Protein AF-A0A3R7RYH1-F1 (afdb_monomer_lite)

Foldseek 3Di:
DVVVVVLLVVLQVLLVVVLVVVVVVCVVVVHDDDPVRSVVVSVLSSLLSSLLSVLLVVLVVVLCVVQPLNCLPPVNVVVNVVSQLVSNVVSNLVSLCCCVCVPVVHDPVVSVVPDDVVSCVVSSVSSVVVSVVVVVVVSVVSVVVVVVVVVVVVVVVVVVVVVVVVVCVPVVNVVVVVVVVVVVVVPDD

Radius of gyration: 30.52 Å; chains: 1; bounding box: 88×31×88 Å

Structure (mmCIF, N/CA/C/O backbone):
data_AF-A0A3R7RYH1-F1
#
_entry.id   AF-A0A3R7RYH1-F1
#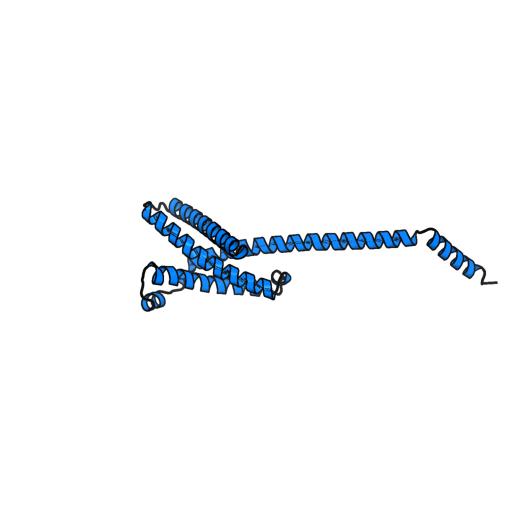
loop_
_atom_site.group_PDB
_atom_site.id
_atom_site.type_symbol
_atom_site.label_atom_id
_atom_site.label_alt_id
_atom_site.label_comp_id
_atom_site.label_asym_id
_atom_site.label_entity_id
_atom_site.label_seq_id
_atom_site.pdbx_PDB_ins_code
_atom_site.Cartn_x
_atom_site.Cartn_y
_atom_site.Cartn_z
_atom_site.occupancy
_atom_site.B_iso_or_equiv
_atom_site.auth_seq_id
_atom_site.auth_comp_id
_atom_site.auth_asym_id
_atom_site.auth_atom_id
_atom_site.pdbx_PDB_model_num
ATOM 1 N N . MET A 1 1 ? -11.956 14.340 -6.315 1.00 56.41 1 MET A N 1
ATOM 2 C CA . MET A 1 1 ? -10.601 14.940 -6.387 1.00 56.41 1 MET A CA 1
ATOM 3 C C . MET A 1 1 ? -9.824 14.900 -5.069 1.00 56.41 1 MET A C 1
ATOM 5 O O . MET A 1 1 ? -8.773 14.280 -5.056 1.00 56.41 1 MET A O 1
ATOM 9 N N . LYS A 1 2 ? -10.318 15.468 -3.951 1.00 66.12 2 LYS A N 1
ATOM 10 C CA . LYS A 1 2 ? -9.553 15.536 -2.679 1.00 66.12 2 LYS A CA 1
ATOM 11 C C . LYS A 1 2 ? -9.088 14.177 -2.116 1.00 66.12 2 LYS A C 1
ATOM 13 O O . LYS A 1 2 ? -8.022 14.112 -1.522 1.00 66.12 2 LYS A O 1
ATOM 18 N N . LEU A 1 3 ? -9.865 13.105 -2.299 1.00 70.06 3 LEU A N 1
ATOM 19 C CA . LEU A 1 3 ? -9.493 11.746 -1.872 1.00 70.06 3 LEU A CA 1
ATOM 20 C C . LEU A 1 3 ? -8.365 11.146 -2.725 1.00 70.06 3 LEU A C 1
ATOM 22 O O . LEU A 1 3 ? -7.397 10.650 -2.171 1.00 70.06 3 LEU A O 1
ATOM 26 N N . LEU A 1 4 ? -8.446 11.264 -4.054 1.00 71.50 4 LEU A N 1
ATOM 27 C CA . LEU A 1 4 ? -7.419 10.744 -4.966 1.00 71.50 4 LEU A CA 1
ATOM 28 C C . LEU A 1 4 ? -6.063 11.426 -4.750 1.00 71.50 4 LEU A C 1
ATOM 30 O O . LEU A 1 4 ? -5.047 10.749 -4.668 1.00 71.50 4 LEU A O 1
ATOM 34 N N . ILE A 1 5 ? -6.057 12.750 -4.570 1.00 79.38 5 ILE A N 1
ATOM 35 C CA . ILE A 1 5 ? -4.829 13.510 -4.289 1.00 79.38 5 ILE A CA 1
ATOM 36 C C . ILE A 1 5 ? -4.179 13.033 -2.981 1.00 79.38 5 ILE A C 1
ATOM 38 O O . ILE A 1 5 ? -2.964 12.883 -2.920 1.00 79.38 5 ILE A O 1
ATOM 42 N N . LYS A 1 6 ? -4.975 12.740 -1.943 1.00 84.38 6 LYS A N 1
ATOM 43 C CA . LYS A 1 6 ? -4.452 12.221 -0.670 1.00 84.38 6 LYS A CA 1
ATOM 44 C C . LYS A 1 6 ? -3.797 10.850 -0.822 1.00 84.38 6 LYS A C 1
ATOM 46 O O . LYS A 1 6 ? -2.743 10.637 -0.234 1.00 84.38 6 LYS A O 1
ATOM 51 N N . GLU A 1 7 ? -4.398 9.937 -1.581 1.00 84.44 7 GLU A N 1
ATOM 52 C CA . GLU A 1 7 ? -3.813 8.607 -1.795 1.00 84.44 7 GLU A CA 1
ATOM 53 C C . GLU A 1 7 ? -2.546 8.680 -2.658 1.00 84.44 7 GLU A C 1
ATOM 55 O O . GLU A 1 7 ? -1.563 8.023 -2.336 1.00 84.44 7 GLU A O 1
ATOM 60 N N . ILE A 1 8 ? -2.506 9.550 -3.673 1.00 84.56 8 ILE A N 1
ATOM 61 C CA . ILE A 1 8 ? -1.288 9.785 -4.468 1.00 84.56 8 ILE A CA 1
ATOM 62 C C . ILE A 1 8 ? -0.162 10.349 -3.593 1.00 84.56 8 ILE A C 1
ATOM 64 O O . ILE A 1 8 ? 0.962 9.866 -3.657 1.00 84.56 8 ILE A O 1
ATOM 68 N N . LEU A 1 9 ? -0.449 11.326 -2.726 1.00 89.50 9 LEU A N 1
ATOM 69 C CA . LEU A 1 9 ? 0.559 11.877 -1.814 1.00 89.50 9 LEU A CA 1
ATOM 70 C C . LEU A 1 9 ? 1.113 10.816 -0.854 1.00 89.50 9 LEU A C 1
ATOM 72 O O . LEU A 1 9 ? 2.320 10.766 -0.634 1.00 89.50 9 LEU A O 1
ATOM 76 N N . LYS A 1 10 ? 0.260 9.940 -0.310 1.00 88.88 10 LYS A N 1
ATOM 77 C CA . LYS A 1 10 ? 0.717 8.808 0.513 1.00 88.88 10 LYS A CA 1
ATOM 78 C C . LYS A 1 10 ? 1.590 7.844 -0.288 1.00 88.88 10 LYS A C 1
ATOM 80 O O . LYS A 1 10 ? 2.605 7.397 0.234 1.00 88.88 10 LYS A O 1
ATOM 85 N N . ALA A 1 11 ? 1.210 7.552 -1.533 1.00 90.56 11 ALA A N 1
ATOM 86 C CA . ALA A 1 11 ? 1.983 6.698 -2.428 1.00 90.56 11 ALA A CA 1
ATOM 87 C C . ALA A 1 11 ? 3.395 7.258 -2.646 1.00 90.56 11 ALA A C 1
ATOM 89 O O . ALA A 1 11 ? 4.374 6.540 -2.470 1.00 90.56 11 ALA A O 1
ATOM 90 N N . LEU A 1 12 ? 3.498 8.562 -2.927 1.00 92.12 12 LEU A N 1
ATOM 91 C CA . LEU A 1 12 ? 4.777 9.253 -3.095 1.00 92.12 12 LEU A CA 1
ATOM 92 C C . LEU A 1 12 ? 5.617 9.228 -1.815 1.00 92.12 12 LEU A C 1
ATOM 94 O O . LEU A 1 12 ? 6.805 8.935 -1.879 1.00 92.12 12 LEU A O 1
ATOM 98 N N . LEU A 1 13 ? 5.013 9.481 -0.649 1.00 93.94 13 LEU A N 1
ATOM 99 C CA . LEU A 1 13 ? 5.720 9.410 0.635 1.00 93.94 13 LEU A CA 1
ATOM 100 C C . LEU A 1 13 ? 6.270 8.006 0.913 1.00 93.94 13 LEU A C 1
ATOM 102 O O . LEU A 1 13 ? 7.401 7.874 1.375 1.00 93.94 13 LEU A O 1
ATOM 106 N N . ILE A 1 14 ? 5.492 6.964 0.611 1.00 92.81 14 ILE A N 1
ATOM 107 C CA . ILE A 1 14 ? 5.942 5.572 0.732 1.00 92.81 14 ILE A CA 1
ATOM 108 C C . ILE A 1 14 ? 7.082 5.296 -0.250 1.00 92.81 14 ILE A C 1
ATOM 110 O O . ILE A 1 14 ? 8.073 4.692 0.145 1.00 92.81 14 ILE A O 1
ATOM 114 N N . GLY A 1 15 ? 6.980 5.769 -1.492 1.00 94.06 15 GLY A N 1
ATOM 115 C CA . GLY A 1 15 ? 8.045 5.630 -2.483 1.00 94.06 15 GLY A CA 1
ATOM 116 C C . GLY A 1 15 ? 9.350 6.295 -2.047 1.00 94.06 15 GLY A C 1
ATOM 117 O O . GLY A 1 15 ? 10.405 5.672 -2.125 1.00 94.06 15 GLY A O 1
ATOM 118 N N . VAL A 1 16 ? 9.281 7.510 -1.494 1.00 95.88 16 VAL A N 1
ATOM 119 C CA . VAL A 1 16 ? 10.447 8.200 -0.914 1.00 95.88 16 VAL A CA 1
ATOM 120 C C . VAL A 1 16 ? 11.020 7.415 0.268 1.00 95.88 16 VAL A C 1
ATOM 122 O O . VAL A 1 16 ? 12.233 7.261 0.363 1.00 95.88 16 VAL A O 1
ATOM 125 N N . ALA A 1 17 ? 10.175 6.879 1.153 1.00 94.81 17 ALA A N 1
ATOM 126 C CA . ALA A 1 17 ? 10.634 6.071 2.281 1.00 94.81 17 ALA A CA 1
ATOM 127 C C . ALA A 1 17 ? 11.335 4.779 1.825 1.00 94.81 17 ALA A C 1
ATOM 129 O O . ALA A 1 17 ? 12.396 4.448 2.349 1.00 94.81 17 ALA A O 1
ATOM 130 N N . ILE A 1 18 ? 10.781 4.080 0.827 1.00 94.50 18 ILE A N 1
ATOM 131 C CA . ILE A 1 18 ? 11.406 2.894 0.223 1.00 94.50 18 ILE A CA 1
ATOM 132 C C . ILE A 1 18 ? 12.751 3.272 -0.394 1.00 94.50 18 ILE A C 1
ATOM 134 O O . ILE A 1 18 ? 13.737 2.589 -0.145 1.00 94.50 18 ILE A O 1
ATOM 138 N N . PHE A 1 19 ? 12.813 4.382 -1.129 1.00 95.88 19 PHE A N 1
ATOM 139 C CA . PHE A 1 19 ? 14.057 4.847 -1.731 1.00 95.88 19 PHE A CA 1
ATOM 140 C C . PHE A 1 19 ? 15.130 5.158 -0.681 1.00 95.88 19 PHE A C 1
ATOM 142 O O . PHE A 1 19 ? 16.267 4.733 -0.832 1.00 95.88 19 PHE A O 1
ATOM 149 N N . ILE A 1 20 ? 14.777 5.818 0.429 1.00 94.81 20 ILE A N 1
ATOM 150 C CA . ILE A 1 20 ? 15.713 6.056 1.542 1.00 94.81 20 ILE A CA 1
ATOM 151 C C . ILE A 1 20 ? 16.243 4.731 2.107 1.00 94.81 20 ILE A C 1
ATOM 153 O O . ILE A 1 20 ? 17.434 4.618 2.390 1.00 94.81 20 ILE A O 1
ATOM 157 N N . VAL A 1 21 ? 15.385 3.717 2.248 1.00 92.69 21 VAL A N 1
ATOM 158 C CA . VAL A 1 21 ? 15.819 2.379 2.678 1.00 92.69 21 VAL A CA 1
ATOM 159 C C . VAL A 1 21 ? 16.777 1.762 1.656 1.00 92.69 21 VAL A C 1
ATOM 161 O O . VAL A 1 21 ? 17.818 1.242 2.057 1.00 92.69 21 VAL A O 1
ATOM 164 N N . SER A 1 22 ? 16.488 1.871 0.356 1.00 91.62 22 SER A N 1
ATOM 165 C CA . SER A 1 22 ? 17.399 1.427 -0.708 1.00 91.62 22 SER A CA 1
ATOM 166 C C . SER A 1 22 ? 18.752 2.140 -0.634 1.00 91.62 22 SER A C 1
ATOM 168 O O . SER A 1 22 ? 19.780 1.472 -0.667 1.00 91.62 22 SER A O 1
ATOM 170 N N . LEU A 1 23 ? 18.777 3.462 -0.417 1.00 93.19 23 LEU A N 1
ATOM 171 C CA . LEU A 1 23 ? 20.016 4.232 -0.241 1.00 93.19 23 LEU A CA 1
ATOM 172 C C . LEU A 1 23 ? 20.863 3.725 0.929 1.00 93.19 23 LEU A C 1
ATOM 174 O O . LEU A 1 23 ? 22.080 3.608 0.803 1.00 93.19 23 LEU A O 1
ATOM 178 N N . ILE A 1 24 ? 20.230 3.404 2.060 1.00 92.81 24 ILE A N 1
ATOM 179 C CA . ILE A 1 24 ? 20.932 2.843 3.222 1.00 92.81 24 ILE A CA 1
ATOM 180 C C . ILE A 1 24 ? 21.537 1.481 2.862 1.00 92.81 24 ILE A C 1
ATOM 182 O O . ILE A 1 24 ? 22.692 1.219 3.192 1.00 92.81 24 ILE A O 1
ATOM 186 N N . ILE A 1 25 ? 20.788 0.627 2.158 1.00 91.12 25 ILE A N 1
ATOM 187 C CA . ILE A 1 25 ? 21.271 -0.685 1.704 1.00 91.12 25 ILE A CA 1
ATOM 188 C C . ILE A 1 25 ? 22.463 -0.522 0.754 1.00 91.12 25 ILE A C 1
ATOM 190 O O . ILE A 1 25 ? 23.465 -1.219 0.902 1.00 91.12 25 ILE A O 1
ATOM 194 N N . TYR A 1 26 ? 22.383 0.402 -0.199 1.00 92.19 26 TYR A N 1
ATOM 195 C CA . TYR A 1 26 ? 23.469 0.699 -1.130 1.00 92.19 26 TYR A CA 1
ATOM 196 C C . TYR A 1 26 ? 24.730 1.180 -0.418 1.00 92.19 26 TYR A C 1
ATOM 198 O O . TYR A 1 26 ? 25.815 0.660 -0.677 1.00 92.19 26 TYR A O 1
ATOM 206 N N . PHE A 1 27 ? 24.576 2.102 0.532 1.00 91.88 27 PHE A N 1
ATOM 207 C CA . PHE A 1 27 ? 25.680 2.617 1.334 1.00 91.88 27 PHE A CA 1
ATOM 208 C C . PHE A 1 27 ? 26.361 1.511 2.153 1.00 91.88 27 PHE A C 1
ATOM 210 O O . PHE A 1 27 ? 27.583 1.395 2.134 1.00 91.88 27 PHE A O 1
ATOM 217 N N . VAL A 1 28 ? 25.580 0.654 2.822 1.00 94.50 28 VAL A N 1
ATOM 218 C CA . VAL A 1 28 ? 26.110 -0.465 3.626 1.00 94.50 28 VAL A CA 1
ATOM 219 C C . VAL A 1 28 ? 26.849 -1.489 2.765 1.00 94.50 28 VAL A C 1
ATOM 221 O O . VAL A 1 28 ? 27.847 -2.052 3.206 1.00 94.50 28 VAL A O 1
ATOM 224 N N . ASN A 1 29 ? 26.392 -1.717 1.533 1.00 92.75 29 ASN A N 1
ATOM 225 C CA . ASN A 1 29 ? 27.049 -2.631 0.601 1.00 92.75 29 ASN A CA 1
ATOM 226 C C . ASN A 1 29 ? 28.237 -1.995 -0.149 1.00 92.75 29 ASN A C 1
ATOM 228 O O . ASN A 1 29 ? 28.847 -2.672 -0.973 1.00 92.75 29 ASN A O 1
ATOM 232 N N . GLY A 1 30 ? 28.553 -0.717 0.097 1.00 92.00 30 GLY A N 1
ATOM 233 C CA . GLY A 1 30 ? 29.667 -0.016 -0.549 1.00 92.00 30 GLY A CA 1
ATOM 234 C C . GLY A 1 30 ? 29.452 0.275 -2.036 1.00 92.00 30 GLY A C 1
ATOM 235 O O . GLY A 1 30 ? 30.417 0.299 -2.793 1.00 92.00 30 GLY A O 1
ATOM 236 N N . TRP A 1 31 ? 28.203 0.449 -2.476 1.00 90.31 31 TRP A N 1
ATOM 237 C CA . TRP A 1 31 ? 27.903 0.747 -3.877 1.00 90.31 31 TRP A CA 1
ATOM 238 C C . TRP A 1 31 ? 28.192 2.218 -4.180 1.00 90.31 31 TRP A C 1
ATOM 240 O O . TRP A 1 31 ? 27.675 3.112 -3.508 1.00 90.31 31 TRP A O 1
ATOM 250 N N . GLU A 1 32 ? 28.978 2.466 -5.222 1.00 89.31 32 GLU A N 1
ATOM 251 C CA . GLU A 1 32 ? 29.220 3.808 -5.745 1.00 89.31 32 GLU A CA 1
ATOM 252 C C . GLU A 1 32 ? 28.235 4.107 -6.877 1.00 89.31 32 GLU A C 1
ATOM 254 O O . GLU A 1 32 ? 28.068 3.302 -7.790 1.00 89.31 32 GLU A O 1
ATOM 259 N N . PHE A 1 33 ? 27.579 5.268 -6.813 1.00 87.81 33 PHE A N 1
ATOM 260 C CA . PHE A 1 33 ? 26.584 5.694 -7.795 1.00 87.81 33 PHE A CA 1
ATOM 261 C C . PHE A 1 33 ? 26.927 7.058 -8.375 1.00 87.81 33 PHE A C 1
ATOM 263 O O . PHE A 1 33 ? 27.296 7.995 -7.660 1.00 87.81 33 PHE A O 1
ATOM 270 N N . THR A 1 34 ? 26.700 7.203 -9.674 1.00 93.25 34 THR A N 1
ATOM 271 C CA . THR A 1 34 ? 26.615 8.514 -10.313 1.00 93.25 34 THR A CA 1
ATOM 272 C C . THR A 1 34 ? 25.269 9.176 -10.003 1.00 93.25 34 THR A C 1
ATOM 274 O O . THR A 1 34 ? 24.263 8.517 -9.730 1.00 93.25 34 THR A O 1
ATOM 277 N N . PHE A 1 35 ? 25.204 10.507 -10.109 1.00 89.81 35 PHE A N 1
ATOM 278 C CA . PHE A 1 35 ? 23.942 11.238 -9.937 1.00 89.81 35 PHE A CA 1
ATOM 279 C C . PHE A 1 35 ? 22.848 10.771 -10.916 1.00 89.81 35 PHE A C 1
ATOM 281 O O . PHE A 1 35 ? 21.669 10.752 -10.569 1.00 89.81 35 PHE A O 1
ATOM 288 N N . GLN A 1 36 ? 23.230 10.373 -12.134 1.00 92.88 36 GLN A N 1
ATOM 289 C CA . GLN A 1 36 ? 22.289 9.903 -13.153 1.00 92.88 36 GLN A CA 1
ATOM 290 C C . GLN A 1 36 ? 21.666 8.554 -12.781 1.00 92.88 36 GLN A C 1
ATOM 292 O O . GLN A 1 36 ? 20.456 8.386 -12.924 1.00 92.88 36 GLN A O 1
ATOM 297 N N . GLU A 1 37 ? 22.464 7.617 -12.269 1.00 92.25 37 GLU A N 1
ATOM 298 C CA . GLU A 1 37 ? 21.970 6.317 -11.804 1.00 92.25 37 GLU A CA 1
ATOM 299 C C . GLU A 1 37 ? 21.055 6.478 -10.591 1.00 92.25 37 GLU A C 1
ATOM 301 O O . GLU A 1 37 ? 19.982 5.883 -10.554 1.00 92.25 37 GLU A O 1
ATOM 306 N N . LEU A 1 38 ? 21.424 7.361 -9.658 1.00 93.38 38 LEU A N 1
ATOM 307 C CA . LEU A 1 38 ? 20.613 7.665 -8.483 1.00 93.38 38 LEU A CA 1
ATOM 308 C C . LEU A 1 38 ? 19.255 8.273 -8.859 1.00 93.38 38 LEU A C 1
ATOM 310 O O . LEU A 1 38 ? 18.217 7.886 -8.324 1.00 93.38 38 LEU A O 1
ATOM 314 N N . ALA A 1 39 ? 19.253 9.225 -9.796 1.00 94.56 39 ALA A N 1
ATOM 315 C CA . ALA A 1 39 ? 18.027 9.841 -10.288 1.00 94.56 39 ALA A CA 1
ATOM 316 C C . ALA A 1 39 ? 17.144 8.817 -11.013 1.00 94.56 39 ALA A C 1
ATOM 318 O O . ALA A 1 39 ? 15.926 8.819 -10.831 1.00 94.56 39 ALA A O 1
ATOM 319 N N . LYS A 1 40 ? 17.746 7.929 -11.813 1.00 93.38 40 LYS A N 1
ATOM 320 C CA . LYS A 1 40 ? 17.032 6.848 -12.498 1.00 93.38 40 LYS A CA 1
ATOM 321 C C . LYS A 1 40 ? 16.379 5.893 -11.495 1.00 93.38 40 LYS A C 1
ATOM 323 O O . LYS A 1 40 ? 15.176 5.665 -11.594 1.00 93.38 40 LYS A O 1
ATOM 328 N N . ASP A 1 41 ? 17.135 5.414 -10.509 1.00 93.50 41 ASP A N 1
ATOM 329 C CA . ASP A 1 41 ? 16.634 4.512 -9.464 1.00 93.50 41 ASP A CA 1
ATOM 330 C C . ASP A 1 41 ? 15.519 5.159 -8.627 1.00 93.50 41 ASP A C 1
ATOM 332 O O . ASP A 1 41 ? 14.494 4.535 -8.341 1.00 93.50 41 ASP A O 1
ATOM 336 N N . PHE A 1 42 ? 15.651 6.455 -8.323 1.00 95.50 42 PHE A N 1
ATOM 337 C CA . PHE A 1 42 ? 14.597 7.221 -7.662 1.00 95.50 42 PHE A CA 1
ATOM 338 C C . PHE A 1 42 ? 13.299 7.225 -8.477 1.00 95.50 42 PHE A C 1
ATOM 340 O O . PHE A 1 42 ? 12.235 6.885 -7.954 1.00 95.50 42 PHE A O 1
ATOM 347 N N . TRP A 1 43 ? 13.366 7.587 -9.761 1.00 94.81 43 TRP A N 1
ATOM 348 C CA . TRP A 1 43 ? 12.182 7.640 -10.622 1.00 94.81 43 TRP A CA 1
ATOM 349 C C . TRP A 1 43 ? 11.535 6.268 -10.804 1.00 94.81 43 TRP A C 1
ATOM 351 O O . TRP A 1 43 ? 10.308 6.160 -10.722 1.00 94.81 43 TRP A O 1
ATOM 361 N N . GLU A 1 44 ? 12.339 5.221 -10.995 1.00 94.50 44 GLU A N 1
ATOM 362 C CA . GLU A 1 44 ? 11.847 3.845 -11.050 1.00 94.50 44 GLU A CA 1
ATOM 363 C C . GLU A 1 44 ? 11.135 3.461 -9.754 1.00 94.50 44 GLU A C 1
ATOM 365 O O . GLU A 1 44 ? 9.985 3.017 -9.796 1.00 94.50 44 GLU A O 1
ATOM 370 N N . THR A 1 45 ? 11.763 3.715 -8.604 1.00 94.88 45 THR A N 1
ATOM 371 C CA . THR A 1 45 ? 11.200 3.414 -7.284 1.00 94.88 45 THR A CA 1
ATOM 372 C C . THR A 1 45 ? 9.874 4.135 -7.060 1.00 94.88 45 THR A C 1
ATOM 374 O O . THR A 1 45 ? 8.910 3.525 -6.585 1.00 94.88 45 THR A O 1
ATOM 377 N N . ILE A 1 46 ? 9.770 5.414 -7.435 1.00 95.62 46 ILE A N 1
ATOM 378 C CA . ILE A 1 46 ? 8.535 6.196 -7.297 1.00 95.62 46 ILE A CA 1
ATOM 379 C C . ILE A 1 46 ? 7.410 5.626 -8.167 1.00 95.62 46 ILE A C 1
ATOM 381 O O . ILE A 1 46 ? 6.301 5.419 -7.665 1.00 95.62 46 ILE A O 1
ATOM 385 N N . ILE A 1 47 ? 7.671 5.340 -9.445 1.00 94.25 47 ILE A N 1
ATOM 386 C CA . ILE A 1 47 ? 6.658 4.778 -10.353 1.00 94.25 47 ILE A CA 1
ATOM 387 C C . ILE A 1 47 ? 6.208 3.407 -9.843 1.00 94.25 47 ILE A C 1
ATOM 389 O O . ILE A 1 47 ? 5.009 3.141 -9.714 1.00 94.25 47 ILE A O 1
ATOM 393 N N . PHE A 1 48 ? 7.174 2.558 -9.502 1.00 94.75 48 PHE A N 1
ATOM 394 C CA . PHE A 1 48 ? 6.939 1.183 -9.094 1.00 94.75 48 PHE A CA 1
ATOM 395 C C . PHE A 1 48 ? 6.129 1.099 -7.796 1.00 94.75 48 PHE A C 1
ATOM 397 O O . PHE A 1 48 ? 5.080 0.451 -7.743 1.00 94.75 48 PHE A O 1
ATOM 404 N N . SER A 1 49 ? 6.568 1.819 -6.760 1.00 94.75 49 SER A N 1
ATOM 405 C CA . SER A 1 49 ? 5.878 1.871 -5.466 1.00 94.75 49 SER A CA 1
ATOM 406 C C . SER A 1 49 ? 4.484 2.490 -5.572 1.00 94.75 49 SER A C 1
ATOM 408 O O . SER A 1 49 ? 3.555 2.006 -4.922 1.00 94.75 49 SER A O 1
ATOM 410 N N . THR A 1 50 ? 4.298 3.498 -6.431 1.00 94.62 50 THR A N 1
ATOM 411 C CA . THR A 1 50 ? 2.992 4.137 -6.631 1.00 94.62 50 THR A CA 1
ATOM 412 C C . THR A 1 50 ? 1.974 3.163 -7.217 1.00 94.62 50 THR A C 1
ATOM 414 O O . THR A 1 50 ? 0.854 3.074 -6.713 1.00 94.62 50 THR A O 1
ATOM 417 N N . ILE A 1 51 ? 2.350 2.390 -8.239 1.00 95.44 51 ILE A N 1
ATOM 418 C CA . ILE A 1 51 ? 1.448 1.413 -8.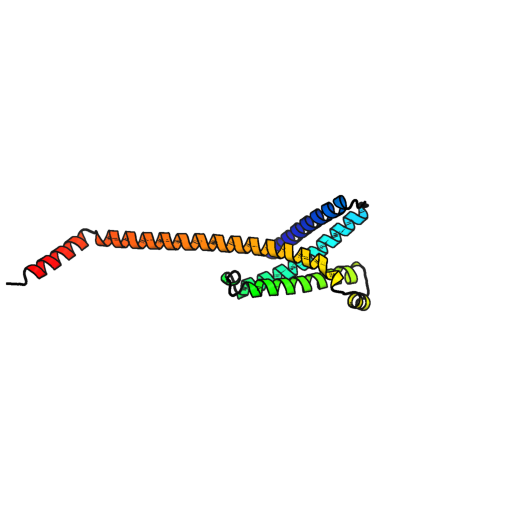871 1.00 95.44 51 ILE A CA 1
ATOM 419 C C . ILE A 1 51 ? 1.031 0.331 -7.867 1.00 95.44 51 ILE A C 1
ATOM 421 O O . ILE A 1 51 ? -0.163 0.043 -7.726 1.00 95.44 51 ILE A O 1
ATOM 425 N N . ILE A 1 52 ? 1.992 -0.224 -7.123 1.00 95.38 52 ILE A N 1
ATOM 426 C CA . ILE A 1 52 ? 1.722 -1.242 -6.097 1.00 95.38 52 ILE A CA 1
ATOM 427 C C . ILE A 1 52 ? 0.818 -0.677 -5.000 1.00 95.38 52 ILE A C 1
ATOM 429 O O . ILE A 1 52 ? -0.162 -1.317 -4.608 1.00 95.38 52 ILE A O 1
ATOM 433 N N . TYR A 1 53 ? 1.116 0.533 -4.522 1.00 94.62 53 TYR A N 1
ATOM 434 C CA . TYR A 1 53 ? 0.314 1.199 -3.505 1.00 94.62 53 TYR A CA 1
ATOM 435 C C . TYR A 1 53 ? -1.134 1.377 -3.957 1.00 94.62 53 TYR A C 1
ATOM 437 O O . TYR A 1 53 ? -2.048 1.041 -3.209 1.00 94.62 53 TYR A O 1
ATOM 445 N N . LEU A 1 54 ? -1.358 1.860 -5.181 1.00 93.00 54 LEU A N 1
ATOM 446 C CA . LEU A 1 54 ? -2.705 2.076 -5.707 1.00 93.00 54 LEU A CA 1
ATOM 447 C C . LEU A 1 54 ? -3.491 0.765 -5.827 1.00 93.00 54 LEU A C 1
ATOM 449 O O . LEU A 1 54 ? -4.671 0.740 -5.475 1.00 93.00 54 LEU A O 1
ATOM 453 N N . CYS A 1 55 ? -2.848 -0.328 -6.246 1.00 94.69 55 CYS A N 1
ATOM 454 C CA . CYS A 1 55 ? -3.483 -1.649 -6.297 1.00 94.69 55 CYS A CA 1
ATOM 455 C C . CYS A 1 55 ? -3.894 -2.130 -4.897 1.00 94.69 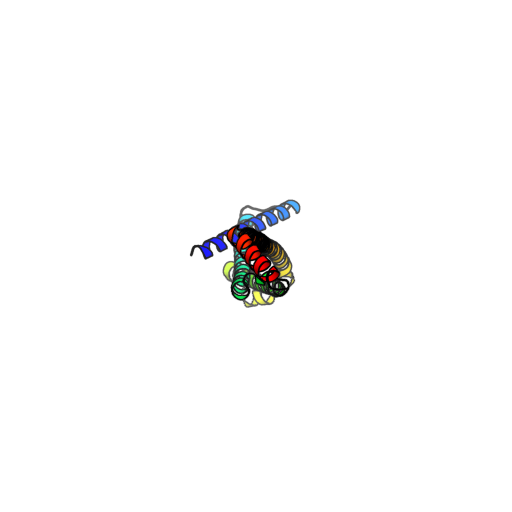55 CYS A C 1
ATOM 457 O O . CYS A 1 55 ? -5.036 -2.546 -4.680 1.00 94.69 55 CYS A O 1
ATOM 459 N N . ASN A 1 56 ? -2.990 -2.006 -3.922 1.00 93.25 56 ASN A N 1
ATOM 460 C CA . ASN A 1 56 ? -3.261 -2.369 -2.532 1.00 93.25 56 ASN A CA 1
ATOM 461 C C . ASN A 1 56 ? -4.337 -1.483 -1.892 1.00 93.25 56 ASN A C 1
ATOM 463 O O . ASN A 1 56 ? -5.231 -1.992 -1.215 1.00 93.25 56 ASN A O 1
ATOM 467 N N . ALA A 1 57 ? -4.300 -0.174 -2.141 1.00 91.12 57 ALA A N 1
ATOM 468 C CA . ALA A 1 57 ? -5.301 0.770 -1.664 1.00 91.12 57 ALA A CA 1
ATOM 469 C C . ALA A 1 57 ? -6.678 0.476 -2.271 1.00 91.12 57 ALA A C 1
ATOM 471 O O . ALA A 1 57 ? -7.673 0.485 -1.548 1.00 91.12 57 ALA A O 1
ATOM 472 N N . ALA A 1 58 ? -6.753 0.156 -3.566 1.00 91.25 58 ALA A N 1
ATOM 473 C CA . ALA A 1 58 ? -8.002 -0.233 -4.216 1.00 91.25 58 ALA A CA 1
ATOM 474 C C . ALA A 1 58 ? -8.600 -1.496 -3.576 1.00 91.25 58 ALA A C 1
ATOM 476 O O . ALA A 1 58 ? -9.774 -1.490 -3.203 1.00 91.25 58 ALA A O 1
ATOM 477 N N . SER A 1 59 ? -7.787 -2.538 -3.371 1.00 92.44 59 SER A N 1
ATOM 478 C CA . SER A 1 59 ? -8.205 -3.767 -2.681 1.00 92.44 59 SER A CA 1
ATOM 479 C C . SER A 1 59 ? -8.707 -3.482 -1.263 1.00 92.44 59 SER A C 1
ATOM 481 O O . SER A 1 59 ? -9.815 -3.881 -0.894 1.00 92.44 59 SER A O 1
ATOM 483 N N . PHE A 1 60 ? -7.954 -2.688 -0.498 1.00 90.31 60 PHE A N 1
ATOM 484 C CA . PHE A 1 60 ? -8.339 -2.281 0.849 1.00 90.31 60 PHE A CA 1
ATOM 485 C C . PHE A 1 60 ? -9.660 -1.501 0.870 1.00 90.31 60 PHE A C 1
ATOM 487 O O . PHE A 1 60 ? -10.529 -1.791 1.689 1.00 90.31 60 PHE A O 1
ATOM 494 N N . ILE A 1 61 ? -9.855 -0.548 -0.047 1.00 89.19 61 ILE A N 1
ATOM 495 C CA . ILE A 1 61 ? -11.090 0.242 -0.151 1.00 89.19 61 ILE A CA 1
ATOM 496 C C . ILE A 1 61 ? -12.283 -0.650 -0.507 1.00 89.19 61 ILE A C 1
ATOM 498 O O . ILE A 1 61 ? -13.357 -0.479 0.069 1.00 89.19 61 ILE A O 1
ATOM 502 N N . ILE A 1 62 ? -12.118 -1.598 -1.433 1.00 90.44 62 ILE A N 1
ATOM 503 C CA . ILE A 1 62 ? -13.180 -2.540 -1.818 1.00 90.44 62 ILE A CA 1
ATOM 504 C C . ILE A 1 62 ? -13.590 -3.396 -0.615 1.00 90.44 62 ILE A C 1
ATOM 506 O O . ILE A 1 62 ? -14.780 -3.518 -0.320 1.00 90.44 62 ILE A O 1
ATOM 510 N N . LEU A 1 63 ? -12.616 -3.939 0.118 1.00 90.44 63 LEU A N 1
ATOM 511 C CA . LEU A 1 63 ? -12.877 -4.751 1.306 1.00 90.44 63 LEU A CA 1
ATOM 512 C C . LEU A 1 63 ? -13.498 -3.934 2.441 1.00 90.44 63 LEU A C 1
ATOM 514 O O . LEU A 1 63 ? -14.468 -4.385 3.046 1.00 90.44 63 LEU A O 1
ATOM 518 N N . MET A 1 64 ? -13.014 -2.714 2.679 1.00 87.56 64 MET A N 1
ATOM 519 C CA . MET A 1 64 ? -13.606 -1.788 3.648 1.00 87.56 64 MET A CA 1
ATOM 520 C C . MET A 1 64 ? -15.035 -1.394 3.269 1.00 87.56 64 MET A C 1
ATOM 522 O O . MET A 1 64 ? -15.876 -1.263 4.144 1.00 87.56 64 MET A O 1
ATOM 526 N N . ARG A 1 65 ? -15.371 -1.241 1.984 1.00 88.38 65 ARG A N 1
ATOM 527 C CA . ARG A 1 65 ? -16.763 -0.974 1.577 1.00 88.38 65 ARG A CA 1
ATOM 528 C C . ARG A 1 65 ? -17.685 -2.168 1.804 1.00 88.38 65 ARG A C 1
ATOM 530 O O . ARG A 1 65 ? -18.865 -1.970 2.065 1.00 88.38 65 ARG A O 1
ATOM 537 N N . LYS A 1 66 ? -17.161 -3.389 1.674 1.00 89.62 66 LYS A N 1
ATOM 538 C CA . LYS A 1 66 ? -17.949 -4.621 1.792 1.00 89.62 66 LYS A CA 1
ATOM 539 C C . LYS A 1 66 ? -18.128 -5.086 3.238 1.00 89.62 66 LYS A C 1
ATOM 541 O O . LYS A 1 66 ? -19.197 -5.577 3.577 1.00 89.62 66 LYS A O 1
ATOM 546 N N . TYR A 1 67 ? -17.089 -4.957 4.060 1.00 87.44 67 TYR A N 1
ATOM 547 C CA . TYR A 1 67 ? -17.049 -5.494 5.425 1.00 87.44 67 TYR A CA 1
ATOM 548 C C . TYR A 1 67 ? -16.899 -4.411 6.506 1.00 87.44 67 TYR A C 1
ATOM 550 O O . TYR A 1 67 ? -16.995 -4.726 7.687 1.00 87.44 67 TYR A O 1
ATOM 558 N N . ASP A 1 68 ? -16.660 -3.150 6.129 1.00 85.19 68 ASP A N 1
ATOM 559 C CA . ASP A 1 68 ? -16.474 -2.003 7.030 1.00 85.19 68 ASP A CA 1
ATOM 560 C C . ASP A 1 68 ? -15.588 -2.347 8.242 1.00 85.19 68 ASP A C 1
ATOM 562 O O . ASP A 1 68 ? -14.498 -2.911 8.106 1.00 85.19 68 ASP A O 1
ATOM 566 N N . LYS A 1 69 ? -16.065 -2.050 9.449 1.00 77.75 69 LYS A N 1
ATOM 567 C CA . LYS A 1 69 ? -15.383 -2.314 10.711 1.00 77.75 69 LYS A CA 1
ATOM 568 C C . LYS A 1 69 ? -15.280 -3.802 11.043 1.00 77.75 69 LYS A C 1
ATOM 570 O O . LYS A 1 69 ? -14.436 -4.180 11.855 1.00 77.75 69 LYS A O 1
ATOM 575 N N . GLU A 1 70 ? -16.085 -4.656 10.410 1.00 84.06 70 GLU A N 1
ATOM 576 C CA . GLU A 1 70 ? -15.994 -6.104 10.591 1.00 84.06 70 GLU A CA 1
ATOM 577 C C . GLU A 1 70 ? -14.753 -6.696 9.919 1.00 84.06 70 GLU A C 1
ATOM 579 O O . GLU A 1 70 ? -14.307 -7.765 10.337 1.00 84.06 70 GLU A O 1
ATOM 584 N N . LEU A 1 71 ? -14.137 -6.000 8.951 1.00 83.62 71 LEU A N 1
ATOM 585 C CA . LEU A 1 71 ? -12.909 -6.454 8.284 1.00 83.62 71 LEU A CA 1
ATOM 586 C C . LEU A 1 71 ? -11.790 -6.786 9.285 1.00 83.62 71 LEU A C 1
ATOM 588 O O . LEU A 1 71 ? -11.026 -7.727 9.083 1.00 83.62 71 LEU A O 1
ATOM 592 N N . PHE A 1 72 ? -11.727 -6.040 10.388 1.00 85.75 72 PHE A N 1
ATOM 593 C CA . PHE A 1 72 ? -10.727 -6.195 11.446 1.00 85.75 72 PHE A CA 1
ATOM 594 C C . PHE A 1 72 ? -11.106 -7.228 12.517 1.00 85.75 72 PHE A C 1
ATOM 596 O O . PHE A 1 72 ? -10.404 -7.378 13.516 1.00 85.75 72 PHE A O 1
ATOM 603 N N . THR A 1 73 ? -12.210 -7.953 12.338 1.00 85.00 73 THR A N 1
ATOM 604 C CA . THR A 1 73 ? -12.585 -9.068 13.216 1.00 85.00 73 THR A CA 1
ATOM 605 C C . THR A 1 73 ? -11.913 -10.366 12.768 1.00 85.00 73 THR A C 1
ATOM 607 O O . THR A 1 73 ? -11.578 -10.548 11.595 1.00 85.00 73 THR A O 1
ATOM 610 N N . ARG A 1 74 ? -11.774 -11.327 13.693 1.00 80.69 74 ARG A N 1
ATOM 611 C CA . ARG A 1 74 ? -11.164 -12.645 13.428 1.00 80.69 74 ARG A CA 1
ATOM 612 C C . ARG A 1 74 ? -11.802 -13.384 12.242 1.00 80.69 74 ARG A C 1
ATOM 614 O O . ARG A 1 74 ? -11.124 -14.164 11.586 1.00 80.69 74 ARG A O 1
ATOM 621 N N . LYS A 1 75 ? -13.085 -13.127 11.959 1.00 81.56 75 LYS A N 1
ATOM 622 C CA . LYS A 1 75 ? -13.839 -13.768 10.875 1.00 81.56 75 LYS A CA 1
ATOM 623 C C . LYS A 1 75 ? -13.429 -13.275 9.483 1.00 81.56 75 LYS A C 1
ATOM 625 O O . LYS A 1 75 ? -13.415 -14.077 8.555 1.00 81.56 75 LYS A O 1
ATOM 630 N N . TYR A 1 76 ? -13.102 -11.988 9.327 1.00 86.38 76 TYR A N 1
ATOM 631 C CA . TYR A 1 76 ? -12.896 -11.376 8.006 1.00 86.38 76 TYR A CA 1
ATOM 632 C C . TYR A 1 76 ? -11.466 -10.896 7.734 1.00 86.38 76 TYR A C 1
ATOM 634 O O . TYR A 1 76 ? -11.137 -10.619 6.580 1.00 86.38 76 TYR A O 1
ATOM 642 N N . ILE A 1 77 ? -10.589 -10.887 8.742 1.00 86.56 77 ILE A N 1
ATOM 643 C CA . ILE A 1 77 ? -9.181 -10.495 8.575 1.00 86.56 77 ILE A CA 1
ATOM 644 C C . ILE A 1 77 ? -8.448 -11.343 7.522 1.00 86.56 77 ILE A C 1
ATOM 646 O O . ILE A 1 77 ? -7.605 -10.825 6.794 1.00 86.56 77 ILE A O 1
ATOM 650 N N . GLY A 1 78 ? -8.831 -12.618 7.363 1.00 88.00 78 GLY A N 1
ATOM 651 C CA . GLY A 1 78 ? -8.296 -13.501 6.323 1.00 88.00 78 GLY A CA 1
ATOM 652 C C . GLY A 1 78 ? -8.568 -12.995 4.902 1.00 88.00 78 GLY A C 1
ATOM 653 O O . GLY A 1 78 ? -7.668 -13.024 4.068 1.00 88.00 78 GLY A O 1
ATOM 654 N N . TYR A 1 79 ? -9.758 -12.440 4.635 1.00 89.50 79 TYR A N 1
ATOM 655 C CA . TYR A 1 79 ? -10.053 -11.803 3.344 1.00 89.50 79 TYR A CA 1
ATOM 656 C C . TYR A 1 79 ? -9.203 -10.548 3.127 1.00 89.50 79 TYR A C 1
ATOM 658 O O . TYR A 1 79 ? -8.782 -10.285 2.004 1.00 89.50 79 TYR A O 1
ATOM 666 N N . GLY A 1 80 ? -8.912 -9.810 4.205 1.00 89.62 80 GLY A N 1
ATOM 667 C CA . GLY A 1 80 ? -7.958 -8.701 4.208 1.00 89.62 80 GLY A CA 1
ATOM 668 C C . GLY A 1 80 ? -6.568 -9.123 3.741 1.00 89.62 80 GLY A C 1
ATOM 669 O O . GLY A 1 80 ? -6.019 -8.512 2.828 1.00 89.62 80 GLY A O 1
ATOM 670 N N . ILE A 1 81 ? -6.036 -10.190 4.339 1.00 90.62 81 ILE A N 1
ATOM 671 C CA . ILE A 1 81 ? -4.704 -10.725 4.030 1.00 90.62 81 ILE A CA 1
ATOM 672 C C . ILE A 1 81 ? -4.652 -11.246 2.590 1.00 90.62 81 ILE A C 1
ATOM 674 O O . ILE A 1 81 ? -3.799 -10.824 1.814 1.00 90.62 81 ILE A O 1
ATOM 678 N N . VAL A 1 82 ? -5.593 -12.113 2.203 1.00 93.12 82 VAL A N 1
ATOM 679 C CA . VAL A 1 82 ? -5.630 -12.692 0.850 1.00 93.12 82 VAL A CA 1
ATOM 680 C C . VAL A 1 82 ? -5.810 -11.602 -0.205 1.00 93.12 82 VAL A C 1
ATOM 682 O O . VAL A 1 82 ? -5.088 -11.582 -1.200 1.00 93.12 82 VAL A O 1
ATOM 685 N N . GLY A 1 83 ? -6.723 -10.655 0.026 1.00 92.94 83 GLY A N 1
ATOM 686 C CA . GLY A 1 83 ? -6.953 -9.540 -0.888 1.00 92.94 83 GLY A CA 1
ATOM 687 C C . GLY A 1 83 ? -5.730 -8.639 -1.055 1.00 92.94 83 GLY A C 1
ATOM 688 O O . GLY A 1 83 ? -5.503 -8.128 -2.151 1.00 92.94 83 GLY A O 1
ATOM 689 N N . ASN A 1 84 ? -4.922 -8.464 -0.006 1.00 93.25 84 ASN A N 1
ATOM 690 C CA . ASN A 1 84 ? -3.680 -7.701 -0.081 1.00 93.25 84 ASN A CA 1
ATOM 691 C C . ASN A 1 84 ? -2.566 -8.454 -0.827 1.00 93.25 84 ASN A C 1
ATOM 693 O O . ASN A 1 84 ? -1.886 -7.859 -1.662 1.00 93.25 84 ASN A O 1
ATOM 697 N N . ILE A 1 85 ? -2.417 -9.761 -0.590 1.00 95.31 85 ILE A N 1
ATOM 698 C CA . ILE A 1 85 ? -1.445 -10.601 -1.308 1.00 95.31 85 ILE A CA 1
ATOM 699 C C . ILE A 1 85 ? -1.738 -10.576 -2.810 1.00 95.31 85 ILE A C 1
ATOM 701 O O . ILE A 1 85 ? -0.850 -10.279 -3.608 1.00 95.31 85 ILE A O 1
ATOM 705 N N . VAL A 1 86 ? -2.995 -10.817 -3.193 1.00 96.44 86 VAL A N 1
ATOM 706 C CA . VAL A 1 86 ? -3.418 -10.808 -4.602 1.00 96.44 86 VAL A CA 1
ATOM 707 C C . VAL A 1 86 ? -3.200 -9.428 -5.226 1.00 96.44 86 VAL A C 1
ATOM 709 O O . VAL A 1 86 ? -2.635 -9.327 -6.313 1.00 96.44 86 VAL A O 1
ATOM 712 N N . ALA A 1 87 ? -3.583 -8.357 -4.527 1.00 96.12 87 ALA A N 1
ATOM 713 C CA . ALA A 1 87 ? -3.394 -6.995 -5.018 1.00 96.12 87 ALA A CA 1
ATOM 714 C C . ALA A 1 87 ? -1.917 -6.608 -5.160 1.00 96.12 87 ALA A C 1
ATOM 716 O O . ALA A 1 87 ? -1.566 -5.908 -6.107 1.00 96.12 87 ALA A O 1
ATOM 717 N N . SER A 1 88 ? -1.049 -7.092 -4.270 1.00 96.31 88 SER A N 1
ATOM 718 C CA . SER A 1 88 ? 0.394 -6.869 -4.355 1.00 96.31 88 SER A CA 1
ATOM 719 C C . SER A 1 88 ? 1.003 -7.598 -5.549 1.00 96.31 88 SER A C 1
ATOM 721 O O . SER A 1 88 ? 1.766 -6.989 -6.288 1.00 96.31 88 SER A O 1
ATOM 723 N N . ILE A 1 89 ? 0.628 -8.859 -5.795 1.00 96.56 89 ILE A N 1
ATOM 724 C CA . ILE A 1 89 ? 1.106 -9.618 -6.965 1.00 96.56 89 ILE A CA 1
ATOM 725 C C . ILE A 1 89 ? 0.683 -8.923 -8.265 1.00 96.56 89 ILE A C 1
ATOM 727 O O . ILE A 1 89 ? 1.518 -8.692 -9.139 1.00 96.56 89 ILE A O 1
ATOM 731 N N . ILE A 1 90 ? -0.590 -8.523 -8.365 1.00 97.06 90 ILE A N 1
ATOM 732 C CA . ILE A 1 90 ? -1.105 -7.776 -9.522 1.00 97.06 90 ILE A CA 1
ATOM 733 C C . ILE A 1 90 ? -0.374 -6.437 -9.665 1.00 97.06 90 ILE A C 1
ATOM 735 O O . ILE A 1 90 ? 0.049 -6.080 -10.761 1.00 97.06 90 ILE A O 1
ATOM 739 N N . GLY A 1 91 ? -0.190 -5.708 -8.565 1.00 97.31 91 GLY A N 1
ATOM 740 C CA . GLY A 1 91 ? 0.504 -4.425 -8.563 1.00 97.31 91 GLY A CA 1
ATOM 741 C C . GLY A 1 91 ? 1.951 -4.536 -9.030 1.00 97.31 91 GLY A C 1
ATOM 742 O O . GLY A 1 91 ? 2.388 -3.706 -9.821 1.00 97.31 91 GLY A O 1
ATOM 743 N N . ILE A 1 92 ? 2.675 -5.573 -8.602 1.00 97.12 92 ILE A N 1
ATOM 744 C CA . ILE A 1 92 ? 4.057 -5.829 -9.032 1.00 97.12 92 ILE A CA 1
ATOM 745 C C . ILE A 1 92 ? 4.093 -6.166 -10.523 1.00 97.12 92 ILE A C 1
ATOM 747 O O . ILE A 1 92 ? 4.899 -5.586 -11.247 1.00 97.12 92 ILE A O 1
ATOM 751 N N . PHE A 1 93 ? 3.194 -7.033 -10.999 1.00 97.31 93 PHE A N 1
ATOM 752 C CA . PHE A 1 93 ? 3.099 -7.362 -12.424 1.00 97.31 93 PHE A CA 1
ATOM 753 C C . PHE A 1 93 ? 2.839 -6.107 -13.268 1.00 97.31 93 PHE A C 1
ATOM 755 O O . PHE A 1 93 ? 3.543 -5.854 -14.244 1.00 97.31 93 PHE A O 1
ATOM 762 N N . LEU A 1 94 ? 1.874 -5.274 -12.863 1.00 97.19 94 LEU A N 1
ATOM 763 C CA . LEU A 1 94 ? 1.564 -4.020 -13.551 1.00 97.19 94 LEU A CA 1
ATOM 764 C C . LEU A 1 94 ? 2.733 -3.034 -13.503 1.00 97.19 94 LEU A C 1
ATOM 766 O O . LEU A 1 94 ? 3.036 -2.401 -14.511 1.00 97.19 94 LEU A O 1
ATOM 770 N N . ALA A 1 95 ? 3.412 -2.915 -12.363 1.00 96.69 95 ALA A N 1
ATOM 771 C CA . ALA A 1 95 ? 4.559 -2.031 -12.215 1.00 96.69 95 ALA A CA 1
ATOM 772 C C . ALA A 1 95 ? 5.726 -2.459 -13.118 1.00 96.69 95 ALA A C 1
ATOM 774 O O . ALA A 1 95 ? 6.306 -1.622 -13.815 1.00 96.69 95 ALA A O 1
ATOM 775 N N . ARG A 1 96 ? 6.015 -3.766 -13.183 1.00 95.62 96 ARG A N 1
ATOM 776 C CA . ARG A 1 96 ? 7.015 -4.337 -14.097 1.00 95.62 96 ARG A CA 1
ATOM 777 C C . ARG A 1 96 ? 6.619 -4.160 -15.559 1.00 95.62 96 ARG A C 1
ATOM 779 O O . ARG A 1 96 ? 7.463 -3.768 -16.358 1.00 95.62 96 ARG A O 1
ATOM 786 N N . LEU A 1 97 ? 5.351 -4.383 -15.905 1.00 96.19 97 LEU A N 1
ATOM 787 C CA . LEU A 1 97 ? 4.836 -4.167 -17.257 1.00 96.19 97 LEU A CA 1
ATOM 788 C C . LEU A 1 97 ? 5.011 -2.703 -17.684 1.00 96.19 97 LEU A C 1
ATOM 790 O O . LEU A 1 97 ? 5.512 -2.436 -18.775 1.00 96.19 97 LEU A O 1
ATOM 794 N N . VAL A 1 98 ? 4.660 -1.749 -16.817 1.00 96.56 98 VAL A N 1
ATOM 795 C CA . VAL A 1 98 ? 4.830 -0.315 -17.093 1.00 96.56 98 VAL A CA 1
ATOM 796 C C . VAL A 1 98 ? 6.308 0.034 -17.280 1.00 96.56 98 VAL A C 1
ATOM 798 O O . VAL A 1 98 ? 6.663 0.636 -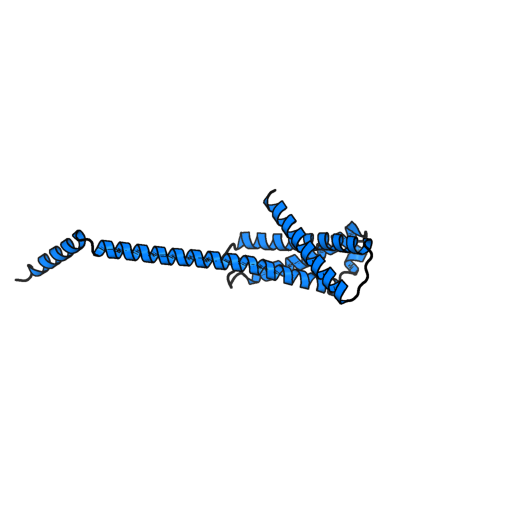18.293 1.00 96.56 98 VAL A O 1
ATOM 801 N N . LEU A 1 99 ? 7.189 -0.371 -16.362 1.00 95.06 99 LEU A N 1
ATOM 802 C CA . LEU A 1 99 ? 8.614 -0.059 -16.485 1.00 95.06 99 LEU A CA 1
ATOM 803 C C . LEU A 1 99 ? 9.252 -0.745 -17.702 1.00 95.06 99 LEU A C 1
ATOM 805 O O . LEU A 1 99 ? 9.850 -0.076 -18.540 1.00 95.06 99 LEU A O 1
ATOM 809 N N . ARG A 1 100 ? 9.119 -2.068 -17.846 1.00 95.38 100 ARG A N 1
ATOM 810 C CA . ARG A 1 100 ? 9.831 -2.820 -18.893 1.00 95.38 100 ARG A CA 1
ATOM 811 C C . ARG A 1 100 ? 9.263 -2.565 -20.286 1.00 95.38 100 ARG A C 1
ATOM 813 O O . ARG A 1 100 ? 10.032 -2.324 -21.212 1.00 95.38 100 ARG A O 1
ATOM 820 N N . VAL A 1 101 ? 7.941 -2.585 -20.445 1.00 95.75 101 VAL A N 1
ATOM 821 C CA . VAL A 1 101 ? 7.307 -2.486 -21.771 1.00 95.75 101 VAL A CA 1
ATOM 822 C C . VAL A 1 101 ? 7.072 -1.030 -22.167 1.00 95.75 101 VAL A C 1
ATOM 824 O O . VAL A 1 101 ? 7.446 -0.622 -23.266 1.00 95.75 101 VAL A O 1
ATOM 827 N N . LEU A 1 102 ? 6.476 -0.212 -21.291 1.00 94.31 102 LEU A N 1
ATOM 828 C CA . LEU A 1 102 ? 6.111 1.159 -21.672 1.00 94.31 102 LEU A CA 1
ATOM 829 C C . LEU A 1 102 ? 7.301 2.118 -21.633 1.00 94.31 102 LEU A C 1
ATOM 831 O O . LEU A 1 102 ? 7.417 2.946 -22.542 1.00 94.31 102 LEU A O 1
ATOM 835 N N . ILE A 1 103 ? 8.168 2.011 -20.623 1.00 94.25 103 ILE A N 1
ATOM 836 C CA . ILE A 1 103 ? 9.304 2.926 -20.435 1.00 94.25 103 ILE A CA 1
ATOM 837 C C . ILE A 1 103 ? 10.548 2.394 -21.155 1.00 94.25 103 ILE A C 1
ATOM 839 O O . ILE A 1 103 ? 11.065 3.075 -22.037 1.00 94.25 103 ILE A O 1
ATOM 843 N N . TYR A 1 104 ? 10.970 1.160 -20.867 1.00 94.62 104 TYR A N 1
ATOM 844 C CA . TYR A 1 104 ? 12.173 0.552 -21.455 1.00 94.62 104 TYR A CA 1
ATOM 845 C C . TYR A 1 104 ? 11.974 -0.116 -22.816 1.00 94.62 104 TYR A C 1
ATOM 847 O O . TYR A 1 104 ? 12.940 -0.605 -23.397 1.00 94.62 104 TYR A O 1
ATOM 855 N N . LYS A 1 105 ? 10.749 -0.098 -23.356 1.00 95.94 105 LYS A N 1
ATOM 856 C CA . LYS A 1 105 ? 10.421 -0.577 -24.711 1.00 95.94 105 LYS A CA 1
ATOM 857 C C . LYS A 1 105 ? 10.804 -2.039 -24.979 1.00 95.94 105 LYS A C 1
ATOM 859 O O . LYS A 1 105 ? 10.998 -2.424 -26.130 1.00 95.94 105 LYS A O 1
ATOM 864 N N . VAL A 1 106 ? 10.864 -2.871 -23.939 1.00 95.62 106 VAL A N 1
ATOM 865 C CA . VAL A 1 106 ? 10.996 -4.326 -24.084 1.00 95.62 106 VAL A CA 1
ATOM 866 C C . VAL A 1 106 ? 9.729 -4.867 -24.749 1.00 95.62 106 VAL A C 1
ATOM 868 O O . VAL A 1 106 ? 8.619 -4.444 -24.421 1.00 95.62 106 VAL A O 1
ATOM 871 N N . SER A 1 107 ? 9.876 -5.802 -25.691 1.00 96.69 107 SER A N 1
ATOM 872 C CA . SER A 1 107 ? 8.720 -6.410 -26.355 1.00 96.69 107 SER A CA 1
ATOM 873 C C . SER A 1 107 ? 7.834 -7.142 -25.339 1.00 96.69 107 SER A C 1
ATOM 875 O O . SER A 1 107 ? 8.335 -7.749 -24.392 1.00 96.69 107 SER A O 1
ATOM 877 N N . PHE A 1 108 ? 6.513 -7.125 -25.539 1.00 94.50 108 PHE A N 1
ATOM 878 C CA . PHE A 1 108 ? 5.592 -7.807 -24.622 1.00 94.50 108 PHE A CA 1
ATOM 879 C C . PHE A 1 108 ? 5.859 -9.321 -24.540 1.00 94.50 108 PHE A C 1
ATOM 881 O O . PHE A 1 108 ? 5.761 -9.901 -23.463 1.00 94.50 108 PHE A O 1
ATOM 888 N N . GLY A 1 109 ? 6.253 -9.948 -25.656 1.00 95.88 109 GLY A N 1
ATOM 889 C CA . GLY A 1 109 ? 6.615 -11.367 -25.688 1.00 95.88 109 GLY A CA 1
ATOM 890 C C . GLY A 1 109 ? 7.848 -11.677 -24.837 1.00 95.88 109 GLY A C 1
ATOM 891 O O . GLY A 1 109 ? 7.807 -12.601 -24.031 1.00 95.88 109 GLY A O 1
ATOM 892 N N . THR A 1 110 ? 8.904 -10.864 -24.960 1.00 94.56 110 THR A N 1
ATOM 893 C CA . THR A 1 110 ? 10.128 -10.995 -24.148 1.00 94.56 110 THR A CA 1
ATOM 894 C C . THR A 1 110 ? 9.860 -10.707 -22.676 1.00 94.56 110 THR A C 1
ATOM 896 O O . THR A 1 110 ? 10.343 -11.418 -21.805 1.00 94.56 110 THR A O 1
ATOM 899 N N . PHE A 1 111 ? 9.051 -9.684 -22.384 1.00 95.69 111 PHE A N 1
ATOM 900 C CA . PHE A 1 111 ? 8.621 -9.405 -21.019 1.00 95.69 111 PHE A CA 1
ATOM 901 C C . PHE A 1 111 ? 7.980 -10.648 -20.401 1.00 95.69 111 PHE A C 1
ATOM 903 O O . PHE A 1 111 ? 8.445 -11.097 -19.364 1.00 95.69 111 PHE A O 1
ATOM 910 N N . LEU A 1 112 ? 6.984 -11.238 -21.069 1.00 94.75 112 LEU A N 1
ATOM 911 C CA . LEU A 1 112 ? 6.245 -12.377 -20.534 1.00 94.75 112 LEU A CA 1
ATOM 912 C C . LEU A 1 112 ? 7.117 -13.632 -20.359 1.00 94.75 112 LEU A C 1
ATOM 914 O O . LEU A 1 112 ? 6.904 -14.372 -19.402 1.00 94.75 112 LEU A O 1
ATOM 918 N N . SER A 1 113 ? 8.098 -13.866 -21.239 1.00 94.81 113 SER A N 1
ATOM 919 C CA . SER A 1 113 ? 9.038 -14.990 -21.098 1.00 94.81 113 SER A CA 1
ATOM 920 C C . SER A 1 113 ? 10.030 -14.818 -19.947 1.00 94.81 113 SER A C 1
ATOM 922 O O . SER A 1 113 ? 10.490 -15.811 -19.389 1.00 94.81 113 SER A O 1
ATOM 924 N N . ASP A 1 114 ? 10.352 -13.575 -19.590 1.00 93.00 114 ASP A N 1
ATOM 925 C CA . ASP A 1 114 ? 11.301 -13.251 -18.522 1.00 93.00 114 ASP A CA 1
ATOM 926 C C . ASP A 1 114 ? 10.654 -13.237 -17.126 1.00 93.00 114 ASP A C 1
ATOM 928 O O . ASP A 1 114 ? 11.353 -13.117 -16.114 1.00 93.00 114 ASP A O 1
ATOM 932 N N . GLU A 1 115 ? 9.323 -13.321 -17.033 1.00 93.94 115 GLU A N 1
ATOM 933 C CA . GLU A 1 115 ? 8.638 -13.270 -15.745 1.00 93.94 115 GLU A CA 1
ATOM 934 C C . GLU A 1 115 ? 8.848 -14.573 -14.963 1.00 93.94 115 GLU A C 1
ATOM 936 O O . GLU A 1 115 ? 8.283 -15.624 -15.264 1.00 93.94 115 GLU A O 1
ATOM 941 N N . THR A 1 116 ? 9.654 -14.487 -13.904 1.00 94.44 116 THR A N 1
ATOM 942 C CA . THR A 1 116 ? 9.936 -15.605 -12.994 1.00 94.44 116 THR A CA 1
ATOM 943 C C . THR A 1 116 ? 9.600 -15.235 -11.546 1.00 94.44 116 THR A C 1
ATOM 945 O O . THR A 1 116 ? 9.622 -14.064 -11.190 1.00 94.44 116 THR A O 1
ATOM 948 N N . PRO A 1 117 ? 9.347 -16.186 -10.631 1.00 93.25 117 PRO A N 1
ATOM 949 C CA . PRO A 1 117 ? 9.077 -15.848 -9.226 1.00 93.25 117 PRO A CA 1
ATOM 950 C C . PRO A 1 117 ? 10.211 -15.076 -8.525 1.00 93.25 117 PRO A C 1
ATOM 952 O O . PRO A 1 117 ? 9.957 -14.281 -7.620 1.00 93.25 117 PRO A O 1
ATOM 955 N N . ARG A 1 118 ? 11.466 -15.275 -8.955 1.00 92.75 118 ARG A N 1
ATOM 956 C CA . ARG A 1 118 ? 12.647 -14.572 -8.420 1.00 92.75 118 ARG A CA 1
ATOM 957 C C . ARG A 1 118 ? 12.527 -13.060 -8.599 1.00 92.75 118 ARG A C 1
ATOM 959 O O . ARG A 1 118 ? 12.816 -12.304 -7.678 1.00 92.75 118 ARG A O 1
ATOM 966 N N . GLU A 1 119 ? 12.033 -12.660 -9.759 1.00 90.38 119 GLU A N 1
ATOM 967 C CA . GLU A 1 119 ? 11.818 -11.278 -10.172 1.00 90.38 119 GLU A CA 1
ATOM 968 C C . GLU A 1 119 ? 10.755 -10.535 -9.339 1.00 90.38 119 GLU A C 1
ATOM 970 O O . GLU A 1 119 ? 10.691 -9.306 -9.349 1.00 90.38 119 GLU A O 1
ATOM 975 N N . TYR A 1 120 ? 9.926 -11.278 -8.599 1.00 94.38 120 TYR A N 1
ATOM 976 C CA . TYR A 1 120 ? 8.866 -10.746 -7.740 1.00 94.38 120 TYR A CA 1
ATOM 977 C C . TYR A 1 120 ? 9.260 -10.742 -6.268 1.00 94.38 120 TYR A C 1
ATOM 979 O O . TYR A 1 120 ? 8.667 -10.005 -5.486 1.00 94.38 120 TYR A O 1
ATOM 987 N N . TYR A 1 121 ? 10.232 -11.564 -5.875 1.00 94.25 121 TYR A N 1
ATOM 988 C CA . TYR A 1 121 ? 10.480 -11.908 -4.479 1.00 94.25 121 TYR A CA 1
ATOM 989 C C . TYR A 1 121 ? 10.775 -10.689 -3.595 1.00 94.25 121 TYR A C 1
ATOM 991 O O . TYR A 1 121 ? 10.098 -10.476 -2.590 1.00 94.25 121 TYR A O 1
ATOM 999 N N . ILE A 1 122 ? 11.742 -9.852 -3.987 1.00 91.44 122 ILE A N 1
ATOM 1000 C CA . ILE A 1 122 ? 12.141 -8.676 -3.197 1.00 91.44 122 ILE A CA 1
ATOM 1001 C C . ILE A 1 122 ? 11.002 -7.653 -3.147 1.00 91.44 122 ILE A C 1
ATOM 1003 O O . ILE A 1 122 ? 10.623 -7.194 -2.069 1.00 91.44 122 ILE A O 1
ATOM 1007 N N . SER A 1 123 ? 10.408 -7.338 -4.300 1.00 93.19 123 SER A N 1
ATOM 1008 C CA . SER A 1 123 ? 9.281 -6.406 -4.393 1.00 93.19 123 SER A CA 1
ATOM 1009 C C . SER A 1 123 ? 8.081 -6.869 -3.570 1.00 93.19 123 SER A C 1
ATOM 1011 O O . SER A 1 123 ? 7.426 -6.056 -2.922 1.00 93.19 123 SER A O 1
ATOM 1013 N N . PHE A 1 124 ? 7.814 -8.175 -3.556 1.00 95.31 124 PHE A N 1
ATOM 1014 C CA . PHE A 1 124 ? 6.751 -8.775 -2.765 1.00 95.31 124 PHE A CA 1
ATOM 1015 C C . PHE A 1 124 ? 7.031 -8.659 -1.268 1.00 95.31 124 PHE A C 1
ATOM 1017 O O . PHE A 1 124 ? 6.146 -8.236 -0.529 1.00 95.31 124 PHE A O 1
ATOM 1024 N N . LEU A 1 125 ? 8.255 -8.944 -0.812 1.00 95.00 125 LEU A N 1
ATOM 1025 C CA . LEU A 1 125 ? 8.627 -8.763 0.595 1.00 95.00 125 LEU A CA 1
ATOM 1026 C C . LEU A 1 125 ? 8.452 -7.311 1.054 1.00 95.00 125 LEU A C 1
ATOM 1028 O O . LEU A 1 125 ? 7.829 -7.069 2.088 1.00 95.00 125 LEU A O 1
ATOM 1032 N N . ILE A 1 126 ? 8.936 -6.346 0.266 1.00 92.38 126 ILE A N 1
ATOM 1033 C CA . ILE A 1 126 ? 8.767 -4.918 0.568 1.00 92.38 126 ILE A CA 1
ATOM 1034 C C . ILE A 1 126 ? 7.275 -4.560 0.611 1.00 92.38 126 ILE A C 1
ATOM 1036 O O . ILE A 1 126 ? 6.820 -3.925 1.565 1.00 92.38 126 ILE A O 1
ATOM 1040 N N . ALA A 1 127 ? 6.493 -5.013 -0.374 1.00 94.19 127 ALA A N 1
ATOM 1041 C CA . ALA A 1 127 ? 5.053 -4.775 -0.419 1.00 94.19 127 ALA A CA 1
ATOM 1042 C C . ALA A 1 127 ? 4.332 -5.350 0.811 1.00 94.19 127 ALA A C 1
ATOM 1044 O O . ALA A 1 127 ? 3.470 -4.675 1.372 1.00 94.19 127 ALA A O 1
ATOM 1045 N N . MET A 1 128 ? 4.712 -6.546 1.272 1.00 94.81 128 MET A N 1
ATOM 1046 C CA . MET A 1 128 ? 4.144 -7.164 2.473 1.00 94.81 128 MET A CA 1
ATOM 1047 C C . MET A 1 128 ? 4.494 -6.384 3.742 1.00 94.81 128 MET A C 1
ATOM 1049 O O . MET A 1 128 ? 3.611 -6.154 4.566 1.00 94.81 128 MET A O 1
ATOM 1053 N N . VAL A 1 129 ? 5.737 -5.915 3.896 1.00 94.31 129 VAL A N 1
ATOM 1054 C CA . VAL A 1 129 ? 6.127 -5.078 5.046 1.00 94.31 129 VAL A CA 1
ATOM 1055 C C . VAL A 1 129 ? 5.303 -3.789 5.077 1.00 94.31 129 VAL A C 1
ATOM 1057 O O . VAL A 1 129 ? 4.707 -3.456 6.104 1.00 94.31 129 VAL A O 1
ATOM 1060 N N . VAL A 1 130 ? 5.199 -3.093 3.941 1.00 92.00 130 VAL A N 1
ATOM 1061 C CA . VAL A 1 130 ? 4.393 -1.868 3.822 1.00 92.00 130 VAL A CA 1
ATOM 1062 C C . VAL A 1 130 ? 2.918 -2.152 4.111 1.00 92.00 130 VAL A C 1
ATOM 1064 O O . VAL A 1 130 ? 2.275 -1.398 4.845 1.00 92.00 130 VAL A O 1
ATOM 1067 N N . ALA A 1 131 ? 2.377 -3.250 3.581 1.00 91.62 131 ALA A N 1
ATOM 1068 C CA . ALA A 1 131 ? 0.998 -3.652 3.815 1.00 91.62 131 ALA A CA 1
ATOM 1069 C C . ALA A 1 131 ? 0.724 -3.955 5.291 1.00 91.62 131 ALA A C 1
ATOM 1071 O O . ALA A 1 131 ? -0.278 -3.486 5.826 1.00 91.62 131 ALA A O 1
ATOM 1072 N N . ILE A 1 132 ? 1.616 -4.677 5.973 1.00 92.50 132 ILE A N 1
ATOM 1073 C CA . ILE A 1 132 ? 1.486 -4.978 7.403 1.00 92.50 132 ILE A CA 1
ATOM 1074 C C . ILE A 1 132 ? 1.453 -3.684 8.214 1.00 92.50 132 ILE A C 1
ATOM 1076 O O . ILE A 1 132 ? 0.549 -3.509 9.030 1.00 92.50 132 ILE A O 1
ATOM 1080 N N . LEU A 1 133 ? 2.381 -2.753 7.965 1.00 92.00 133 LEU A N 1
ATOM 1081 C CA . LEU A 1 133 ? 2.405 -1.456 8.650 1.00 92.00 133 LEU A CA 1
ATOM 1082 C C . LEU A 1 133 ? 1.113 -0.667 8.408 1.00 92.00 133 LEU A C 1
ATOM 1084 O O . LEU A 1 133 ? 0.536 -0.101 9.340 1.00 92.00 133 LEU A O 1
ATOM 1088 N N . PHE A 1 134 ? 0.621 -0.675 7.168 1.00 89.56 134 PHE A N 1
ATOM 1089 C CA . PHE A 1 134 ? -0.626 -0.015 6.805 1.00 89.56 134 PHE A CA 1
ATOM 1090 C C . PHE A 1 134 ? -1.832 -0.638 7.523 1.00 89.56 134 PHE A C 1
ATOM 1092 O O . PHE A 1 134 ? -2.582 0.069 8.196 1.00 89.56 134 PHE A O 1
ATOM 1099 N N . TYR A 1 135 ? -2.004 -1.960 7.451 1.00 89.00 135 TYR A N 1
ATOM 1100 C CA . TYR A 1 135 ? -3.100 -2.661 8.128 1.00 89.00 135 TYR A CA 1
ATOM 1101 C C . TYR A 1 135 ? -3.017 -2.513 9.650 1.00 89.00 135 TYR A C 1
ATOM 1103 O O . TYR A 1 135 ? -4.049 -2.306 10.286 1.00 89.00 135 TYR A O 1
ATOM 1111 N N . ALA A 1 136 ? -1.816 -2.545 10.234 1.00 90.50 136 ALA A N 1
ATOM 1112 C CA . ALA A 1 136 ? -1.607 -2.329 11.663 1.00 90.50 136 ALA A CA 1
ATOM 1113 C C . ALA A 1 136 ? -2.044 -0.922 12.098 1.00 90.50 136 ALA A C 1
ATOM 1115 O O . ALA A 1 136 ? -2.743 -0.781 13.103 1.00 90.50 136 ALA A O 1
ATOM 1116 N N . ALA A 1 137 ? -1.713 0.115 11.320 1.00 90.19 137 ALA A N 1
ATOM 1117 C CA . ALA A 1 137 ? -2.139 1.485 11.603 1.00 90.19 137 ALA A CA 1
ATOM 111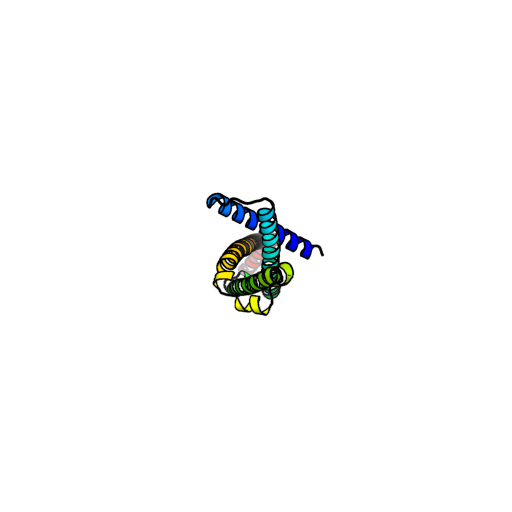8 C C . ALA A 1 137 ? -3.674 1.631 11.585 1.00 90.19 137 ALA A C 1
ATOM 1120 O O . ALA A 1 137 ? -4.257 2.252 12.481 1.00 90.19 137 ALA A O 1
ATOM 1121 N N . TYR A 1 138 ? -4.351 1.021 10.604 1.00 88.50 138 TYR A N 1
ATOM 1122 C CA . TYR A 1 138 ? -5.818 1.036 10.540 1.00 88.50 138 TYR A CA 1
ATOM 1123 C C . TYR A 1 138 ? -6.467 0.188 11.635 1.00 88.50 138 TYR A C 1
ATOM 1125 O O . TYR A 1 138 ? -7.454 0.621 12.233 1.00 88.50 138 TYR A O 1
ATOM 1133 N N . TYR A 1 139 ? -5.896 -0.975 11.946 1.00 89.81 139 TYR A N 1
ATOM 1134 C CA . TYR A 1 139 ? -6.357 -1.821 13.040 1.00 89.81 139 TYR A CA 1
ATOM 1135 C C . TYR A 1 139 ? -6.251 -1.098 14.387 1.00 89.81 139 TYR A C 1
ATOM 1137 O O . TYR A 1 139 ? -7.199 -1.105 15.171 1.00 89.81 139 TYR A O 1
ATOM 1145 N N . TYR A 1 140 ? -5.138 -0.403 14.639 1.00 90.44 140 TYR A N 1
ATOM 1146 C CA . TYR A 1 140 ? -4.956 0.395 15.851 1.00 90.44 140 TYR A CA 1
ATOM 1147 C C . TYR A 1 140 ? -6.018 1.493 15.977 1.00 90.44 140 TYR A C 1
ATOM 1149 O O . TYR A 1 140 ? -6.612 1.674 17.044 1.00 90.44 140 TYR A O 1
ATOM 1157 N N . LYS A 1 141 ? -6.313 2.191 14.872 1.00 89.00 141 LYS A N 1
ATOM 1158 C CA . LYS A 1 141 ? -7.387 3.189 14.827 1.00 89.00 141 LYS A CA 1
ATOM 1159 C C . LYS A 1 141 ? -8.751 2.561 15.131 1.00 89.00 141 LYS A C 1
ATOM 1161 O O . LYS A 1 141 ? -9.487 3.087 15.965 1.00 89.00 141 LYS A O 1
ATOM 1166 N N . PHE A 1 142 ? -9.066 1.427 14.508 1.00 87.94 142 PHE A N 1
ATOM 1167 C CA . PHE A 1 142 ? -10.301 0.687 14.765 1.00 87.94 142 PHE A CA 1
ATOM 1168 C C . PHE A 1 142 ? -10.425 0.274 16.242 1.00 87.94 142 PHE A C 1
ATOM 1170 O O . PHE A 1 142 ? -11.467 0.488 16.864 1.00 87.94 142 PHE A O 1
ATOM 1177 N N . TYR A 1 143 ? -9.348 -0.249 16.828 1.00 88.06 143 TYR A N 1
ATOM 1178 C CA . TYR A 1 143 ? -9.311 -0.674 18.225 1.00 88.06 143 TYR A CA 1
ATOM 1179 C C . TYR A 1 143 ? -9.529 0.491 19.203 1.00 88.06 143 TYR A C 1
ATOM 1181 O O . TYR A 1 143 ? -10.308 0.369 20.150 1.00 88.06 143 TYR A O 1
ATOM 1189 N N . LYS A 1 144 ? -8.905 1.649 18.948 1.00 90.31 144 LYS A N 1
ATOM 1190 C CA . LYS A 1 144 ? -9.124 2.888 19.716 1.00 90.31 144 LYS A CA 1
ATOM 1191 C C . LYS A 1 144 ? -10.580 3.352 19.653 1.00 90.31 144 LYS A C 1
ATOM 1193 O O . LYS A 1 144 ? -11.165 3.665 20.687 1.00 90.31 144 LYS A O 1
ATOM 1198 N N . GLU A 1 145 ? -11.175 3.380 18.460 1.00 89.44 145 GLU A N 1
ATOM 1199 C CA . GLU A 1 145 ? -12.581 3.770 18.288 1.00 89.44 145 GLU A CA 1
ATOM 1200 C C . GLU A 1 145 ? -13.533 2.822 19.027 1.00 89.44 145 GLU A C 1
ATOM 1202 O O . GLU A 1 145 ? -14.507 3.272 19.636 1.00 89.44 145 GLU A O 1
ATOM 1207 N N . LYS A 1 146 ? -13.238 1.517 19.003 1.00 88.19 146 LYS A N 1
ATOM 1208 C CA . LYS A 1 146 ? -14.009 0.505 19.727 1.00 88.19 146 LYS A CA 1
ATOM 1209 C C . LYS A 1 146 ? -13.950 0.728 21.242 1.00 88.19 146 LYS A C 1
ATOM 1211 O O . LYS A 1 146 ? -15.007 0.805 21.862 1.00 88.19 146 LYS A O 1
ATOM 1216 N N . GLN A 1 147 ? -12.758 0.931 21.809 1.00 91.12 147 GLN A N 1
ATOM 1217 C CA . GLN A 1 147 ? -12.599 1.214 23.244 1.00 91.12 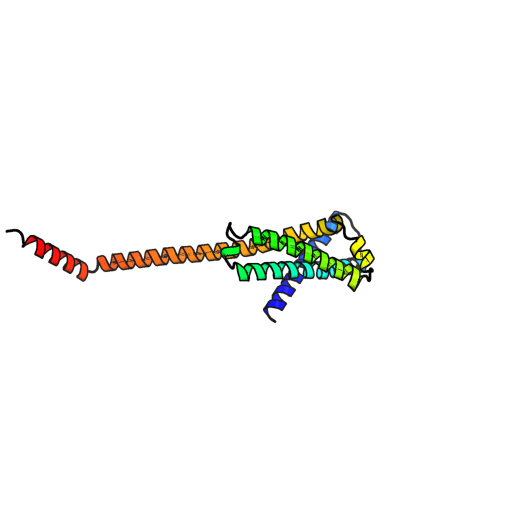147 GLN A CA 1
ATOM 1218 C C . GLN A 1 147 ? -13.371 2.462 23.691 1.00 91.12 147 GLN A C 1
ATOM 1220 O O . GLN A 1 147 ? -14.092 2.422 24.685 1.00 91.12 147 GLN A O 1
ATOM 1225 N N . VAL A 1 148 ? -13.273 3.566 22.939 1.00 91.56 148 VAL A N 1
ATOM 1226 C CA . VAL A 1 148 ? -14.001 4.805 23.272 1.00 91.56 148 VAL A CA 1
ATOM 1227 C C . VAL A 1 148 ? -15.516 4.582 23.229 1.00 91.56 148 VAL A C 1
ATOM 1229 O O . VAL A 1 148 ? -16.249 5.117 24.062 1.00 91.56 148 VAL A O 1
ATOM 1232 N N . LYS A 1 149 ? -16.008 3.787 22.272 1.00 88.62 149 LYS A N 1
ATOM 1233 C CA . LYS A 1 149 ? -17.435 3.457 22.172 1.00 88.62 149 LYS A CA 1
ATOM 1234 C C . LYS A 1 149 ? -17.906 2.611 23.358 1.00 88.62 149 LYS A C 1
ATOM 1236 O O . LYS A 1 149 ? -18.960 2.903 23.913 1.00 88.62 149 LYS A O 1
ATOM 1241 N N . GLU A 1 150 ? -17.127 1.615 23.767 1.00 90.12 150 GLU A N 1
ATOM 1242 C CA . GLU A 1 150 ? -17.434 0.765 24.927 1.00 90.12 150 GLU A CA 1
ATOM 1243 C C . GLU A 1 150 ? -17.466 1.573 26.230 1.00 90.12 150 GLU A C 1
ATOM 1245 O O . GLU A 1 150 ? -18.427 1.470 26.991 1.00 90.12 150 GLU A O 1
ATOM 1250 N N . GLN A 1 151 ? -16.492 2.461 26.444 1.00 90.12 151 GLN A N 1
ATOM 1251 C CA . GLN A 1 151 ? -16.469 3.352 27.610 1.00 90.12 151 GLN A CA 1
ATOM 1252 C C . GLN A 1 151 ? -17.702 4.262 27.676 1.00 90.12 151 GLN A C 1
ATOM 1254 O O . GLN A 1 151 ? -18.289 4.427 28.744 1.00 90.12 151 GLN A O 1
ATOM 1259 N N . LYS A 1 152 ? -18.144 4.812 26.536 1.00 90.50 152 LYS A N 1
ATOM 1260 C CA . LYS A 1 152 ? -19.371 5.623 26.468 1.00 90.50 152 LYS A CA 1
ATOM 1261 C C . LYS A 1 152 ? -20.624 4.821 26.819 1.00 90.50 152 LYS A C 1
ATOM 1263 O O . LYS A 1 152 ? -21.504 5.352 27.488 1.00 90.50 152 LYS A O 1
ATOM 1268 N N . ILE A 1 153 ? -20.701 3.559 26.394 1.00 89.31 153 ILE A N 1
ATOM 1269 C CA . ILE A 1 153 ? -21.824 2.673 26.732 1.00 89.31 153 ILE A CA 1
ATOM 1270 C C . ILE A 1 153 ? -21.841 2.388 28.237 1.00 89.31 153 ILE A C 1
ATOM 1272 O O . ILE A 1 153 ? -22.893 2.505 28.861 1.00 89.31 153 ILE A O 1
ATOM 1276 N N . ILE A 1 154 ? -20.686 2.077 28.834 1.00 88.88 154 ILE A N 1
ATOM 1277 C CA . ILE A 1 154 ? -20.577 1.826 30.279 1.00 88.88 154 ILE A CA 1
ATOM 1278 C C . ILE A 1 154 ? -20.997 3.071 31.065 1.00 88.88 154 ILE A C 1
ATOM 1280 O O . ILE A 1 154 ? -21.867 2.969 31.927 1.00 88.88 154 ILE A O 1
ATOM 1284 N N . ALA A 1 155 ? -20.460 4.245 30.718 1.00 89.56 155 ALA A N 1
ATOM 1285 C CA . ALA A 1 155 ? -20.815 5.508 31.363 1.00 89.56 155 ALA A CA 1
ATOM 1286 C C . ALA A 1 155 ? -22.314 5.831 31.229 1.00 89.56 155 ALA A C 1
ATOM 1288 O O . ALA A 1 155 ? -22.955 6.182 32.216 1.00 89.56 155 ALA A O 1
ATOM 1289 N N . GLY A 1 156 ? -22.895 5.644 30.039 1.00 90.12 156 GLY A N 1
ATOM 1290 C CA . GLY A 1 156 ? -24.331 5.834 29.817 1.00 90.12 156 GLY A CA 1
ATOM 1291 C C . GLY A 1 156 ? -25.190 4.861 30.628 1.00 90.12 156 GLY A C 1
ATOM 1292 O O . GLY A 1 156 ? -26.169 5.271 31.244 1.00 90.12 156 GLY A O 1
ATOM 1293 N N . SER A 1 157 ? -24.798 3.584 30.696 1.00 90.12 157 SER A N 1
ATOM 1294 C CA . SER A 1 157 ? -25.508 2.578 31.496 1.00 90.12 157 SER A CA 1
ATOM 1295 C C . SER A 1 157 ? -25.416 2.849 33.000 1.00 90.12 157 SER A C 1
ATOM 1297 O O . SER A 1 157 ? -26.395 2.659 33.719 1.00 90.12 157 SER A O 1
ATOM 1299 N N . ALA A 1 158 ? -24.266 3.336 33.474 1.00 88.56 158 ALA A N 1
ATOM 1300 C CA . ALA A 1 158 ? -24.073 3.742 34.858 1.00 88.56 158 ALA A CA 1
ATOM 1301 C C . ALA A 1 158 ? -24.925 4.973 35.193 1.00 88.56 158 ALA A C 1
ATOM 1303 O O . ALA A 1 158 ? -25.590 4.971 36.225 1.00 88.56 158 ALA A O 1
ATOM 1304 N N . SER A 1 159 ? -24.977 5.966 34.296 1.00 89.88 159 SER A N 1
ATOM 1305 C CA . SER A 1 159 ? -25.852 7.137 34.436 1.00 89.88 159 SER A CA 1
ATOM 1306 C C . SER A 1 159 ? -27.320 6.726 34.509 1.00 89.88 159 SER A C 1
ATOM 1308 O O . SER A 1 159 ? -28.003 7.096 35.453 1.00 89.88 159 SER A O 1
ATOM 1310 N N . ALA A 1 160 ? -27.789 5.878 33.589 1.00 89.56 160 ALA A N 1
ATOM 1311 C CA . ALA A 1 160 ? -29.177 5.415 33.582 1.00 89.56 160 ALA A CA 1
ATOM 1312 C C . ALA A 1 160 ? -29.548 4.637 34.858 1.00 89.56 160 ALA A C 1
ATOM 1314 O O . ALA A 1 160 ? -30.649 4.790 35.382 1.00 89.56 160 ALA A O 1
ATOM 1315 N N . ARG A 1 161 ? -28.628 3.816 35.388 1.00 86.31 161 ARG A N 1
ATOM 1316 C CA . ARG A 1 161 ? -28.821 3.122 36.673 1.00 86.31 161 ARG A CA 1
ATOM 1317 C C . ARG A 1 161 ? -28.841 4.088 37.852 1.00 86.31 161 ARG A C 1
ATOM 1319 O O . ARG A 1 161 ? -29.656 3.910 38.750 1.00 86.31 161 ARG A O 1
ATOM 1326 N N . PHE A 1 162 ? -27.965 5.088 37.852 1.00 89.94 162 PHE A N 1
ATOM 1327 C CA . PHE A 1 162 ? -27.944 6.128 38.876 1.00 89.94 162 PHE A CA 1
ATOM 1328 C C . PHE A 1 162 ? -29.244 6.940 38.871 1.00 89.94 162 PHE A C 1
ATOM 1330 O O . PHE A 1 162 ? -29.846 7.116 39.925 1.00 89.94 162 PHE A O 1
ATOM 1337 N N . ASP A 1 163 ? -29.723 7.353 37.697 1.00 89.12 163 ASP A N 1
ATOM 1338 C CA . ASP A 1 163 ? -30.983 8.085 37.547 1.00 89.12 163 ASP A CA 1
ATOM 1339 C C . ASP A 1 163 ? -32.187 7.236 37.985 1.00 89.12 163 ASP A C 1
ATOM 1341 O O . ASP A 1 163 ? -33.072 7.727 38.683 1.00 89.12 163 ASP A O 1
ATOM 1345 N N . ALA A 1 164 ? -32.200 5.940 37.653 1.00 86.94 164 ALA A N 1
ATOM 1346 C CA . ALA A 1 164 ? -33.228 5.016 38.127 1.00 86.94 164 ALA A CA 1
ATOM 1347 C C . ALA A 1 164 ? -33.213 4.866 39.659 1.00 86.94 164 ALA A C 1
ATOM 1349 O O . ALA A 1 164 ? -34.268 4.929 40.288 1.00 86.94 164 ALA A O 1
ATOM 1350 N N . LEU A 1 165 ? -32.030 4.715 40.265 1.00 85.25 165 LEU A N 1
ATOM 1351 C CA . LEU A 1 165 ? -31.881 4.625 41.720 1.00 85.25 165 LEU A CA 1
ATOM 1352 C C . LEU A 1 165 ? -32.305 5.928 42.409 1.00 85.25 165 LEU A C 1
ATOM 1354 O O . LEU A 1 165 ? -32.994 5.901 43.425 1.00 85.25 165 LEU A O 1
ATOM 1358 N N . LYS A 1 166 ? -31.940 7.075 41.832 1.00 84.25 166 LYS A N 1
ATOM 1359 C CA . LYS A 1 166 ? -32.357 8.391 42.315 1.00 84.25 166 LYS A CA 1
ATOM 1360 C C . LYS A 1 166 ? -33.879 8.532 42.302 1.00 84.25 166 LYS A C 1
ATOM 1362 O O . LYS A 1 166 ? -34.437 8.996 43.287 1.00 84.25 166 LYS A O 1
ATOM 1367 N N . ASN A 1 167 ? -34.541 8.098 41.229 1.00 79.25 167 ASN A N 1
ATOM 1368 C CA . ASN A 1 167 ? -36.001 8.128 41.130 1.00 79.25 167 ASN A CA 1
ATOM 1369 C C . ASN A 1 167 ? -36.687 7.161 42.113 1.00 79.25 167 ASN A C 1
ATOM 1371 O O . ASN A 1 167 ? -37.794 7.442 42.555 1.00 79.25 167 ASN A O 1
ATOM 1375 N N . GLN A 1 168 ? -36.051 6.044 42.487 1.00 77.19 168 GLN A N 1
ATOM 1376 C CA . GLN A 1 168 ? -36.568 5.152 43.539 1.00 77.19 168 GLN A CA 1
ATOM 1377 C C . GLN A 1 168 ? -36.461 5.760 44.943 1.00 77.19 168 GLN A C 1
ATOM 1379 O O . GLN A 1 168 ? -37.303 5.492 45.794 1.00 77.19 168 GLN A O 1
ATOM 1384 N N . LEU A 1 169 ? -35.438 6.581 45.182 1.00 78.44 169 LEU A N 1
ATOM 1385 C CA . LEU A 1 169 ? -35.258 7.337 46.423 1.00 78.44 169 LEU A CA 1
ATOM 1386 C C . LEU A 1 169 ? -36.045 8.659 46.428 1.00 78.44 169 LEU A C 1
ATOM 1388 O O . LEU A 1 169 ? -35.902 9.449 47.362 1.00 78.44 169 LEU A O 1
ATOM 1392 N N . ASP A 1 170 ? -36.854 8.921 45.395 1.00 78.56 170 ASP A N 1
ATOM 1393 C CA . ASP A 1 170 ? -37.706 10.100 45.341 1.00 78.56 170 ASP A CA 1
ATOM 1394 C C . ASP A 1 170 ? -38.744 10.046 46.481 1.00 78.56 170 ASP A C 1
ATOM 1396 O O . ASP A 1 170 ? -39.417 9.020 46.649 1.00 78.56 170 ASP A O 1
ATOM 1400 N N . PRO A 1 171 ? -38.899 11.127 47.272 1.00 72.88 171 PRO A N 1
ATOM 1401 C CA . PRO A 1 171 ? -39.791 11.132 48.424 1.00 72.88 171 PRO A CA 1
ATOM 1402 C C . PRO A 1 171 ? -41.224 10.751 48.051 1.00 72.88 171 PRO A C 1
ATOM 1404 O O . PRO A 1 171 ? -41.876 10.048 48.815 1.00 72.88 171 PRO A O 1
ATOM 1407 N N . HIS A 1 172 ? -41.714 11.151 46.873 1.00 78.31 172 HIS A N 1
ATOM 1408 C CA . HIS A 1 172 ? -43.062 10.806 46.432 1.00 78.31 172 HIS A CA 1
ATOM 1409 C C . HIS A 1 172 ? -43.211 9.293 46.228 1.00 78.31 172 HIS A C 1
ATOM 1411 O O . HIS A 1 172 ? -44.234 8.720 46.604 1.00 78.31 172 HIS A O 1
ATOM 1417 N N . PHE A 1 173 ? -42.211 8.623 45.649 1.00 74.81 173 PHE A N 1
ATOM 1418 C CA . PHE A 1 173 ? -42.224 7.164 45.480 1.00 74.81 173 PHE A CA 1
ATOM 1419 C C . PHE A 1 173 ? -42.100 6.423 46.811 1.00 74.81 173 PHE A C 1
ATOM 1421 O O . PHE A 1 173 ? -42.816 5.442 47.035 1.00 74.81 173 PHE A O 1
ATOM 1428 N N . LEU A 1 174 ? -41.235 6.911 47.702 1.00 73.38 174 LEU A N 1
ATOM 1429 C CA . LEU A 1 174 ? -41.085 6.382 49.057 1.00 73.38 174 LEU A CA 1
ATOM 1430 C C . LEU A 1 174 ? -42.390 6.499 49.848 1.00 73.38 174 LEU A C 1
ATOM 1432 O O . LEU A 1 174 ? -42.843 5.504 50.408 1.00 73.38 174 LEU A O 1
ATOM 1436 N N . PHE A 1 175 ? -43.037 7.667 49.837 1.00 75.81 175 PHE A N 1
ATOM 1437 C CA . PHE A 1 175 ? -44.310 7.871 50.529 1.00 75.81 175 PHE A CA 1
ATOM 1438 C C . PHE A 1 175 ? -45.454 7.056 49.911 1.00 75.81 175 PHE A C 1
ATOM 1440 O O . PHE A 1 175 ? -46.252 6.500 50.659 1.00 75.81 175 PHE A O 1
ATOM 1447 N N . ASN A 1 176 ? -45.512 6.897 48.582 1.00 75.31 176 ASN A N 1
ATOM 1448 C CA . ASN A 1 176 ? -46.492 6.003 47.946 1.00 75.31 176 ASN A CA 1
ATOM 1449 C C . ASN A 1 176 ? -46.289 4.542 48.361 1.00 75.31 176 ASN A C 1
ATOM 1451 O O . ASN A 1 176 ? -47.253 3.852 48.677 1.00 75.31 176 ASN A O 1
ATOM 1455 N N . SER A 1 177 ? -45.038 4.078 48.380 1.00 77.31 177 SER A N 1
ATOM 1456 C CA . SER A 1 177 ? -44.716 2.703 48.775 1.00 77.31 177 SER A CA 1
ATOM 1457 C C . SER A 1 177 ? -45.044 2.460 50.248 1.00 77.31 177 SER A C 1
ATOM 1459 O O . SER A 1 177 ? -45.583 1.410 50.584 1.00 77.31 177 SER A O 1
ATOM 1461 N N . LEU A 1 178 ? -44.771 3.444 51.114 1.00 78.19 178 LEU A N 1
ATOM 1462 C CA . LEU A 1 178 ? -45.111 3.370 52.532 1.00 78.19 178 LEU A CA 1
ATOM 1463 C C . LEU A 1 178 ? -46.628 3.332 52.732 1.00 78.19 178 LEU A C 1
ATOM 1465 O O . LEU A 1 178 ? -47.115 2.449 53.417 1.00 78.19 178 LEU A O 1
ATOM 1469 N N . ASN A 1 179 ? -47.374 4.233 52.087 1.00 76.19 179 ASN A N 1
ATOM 1470 C CA . ASN A 1 179 ? -48.830 4.302 52.222 1.00 76.19 179 ASN A CA 1
ATOM 1471 C C . ASN A 1 179 ? -49.529 3.032 51.716 1.00 76.19 179 ASN A C 1
ATOM 1473 O O . ASN A 1 179 ? -50.475 2.575 52.351 1.00 76.19 179 ASN A O 1
ATOM 1477 N N . VAL A 1 180 ? -49.050 2.432 50.618 1.00 79.62 180 VAL A N 1
ATOM 1478 C CA . VAL A 1 180 ? -49.550 1.132 50.137 1.00 79.62 180 VAL A CA 1
ATOM 1479 C C . VAL A 1 180 ? -49.259 0.026 51.154 1.00 79.62 180 VAL A C 1
ATOM 1481 O O . VAL A 1 180 ? -50.133 -0.789 51.444 1.00 79.62 180 VAL A O 1
ATOM 1484 N N . LEU A 1 181 ? -48.060 0.011 51.739 1.00 74.62 181 LEU A N 1
ATOM 1485 C CA . LEU A 1 181 ? -47.703 -0.976 52.756 1.00 74.62 181 LEU A CA 1
ATOM 1486 C C . LEU A 1 181 ? -48.561 -0.827 54.022 1.00 74.62 181 LEU A C 1
ATOM 1488 O O . LEU A 1 181 ? -49.040 -1.829 54.541 1.00 74.62 181 LEU A O 1
ATOM 1492 N N . THR A 1 182 ? -48.807 0.401 54.488 1.00 72.38 182 THR A N 1
ATOM 1493 C CA . THR A 1 182 ? -49.689 0.653 55.638 1.00 72.38 182 THR A CA 1
ATOM 1494 C C . THR A 1 182 ? -51.123 0.213 55.339 1.00 72.38 182 THR A C 1
ATOM 1496 O O . THR A 1 182 ? -51.750 -0.406 56.191 1.00 72.38 182 THR A O 1
ATOM 1499 N N . SER A 1 183 ? -51.615 0.433 54.112 1.00 77.38 183 SER A N 1
ATOM 1500 C CA . SER A 1 183 ? -52.961 -0.009 53.714 1.00 77.38 183 SER A CA 1
ATOM 1501 C C . SER A 1 183 ? -53.134 -1.531 53.668 1.00 77.38 183 SER A C 1
ATOM 1503 O O . SER A 1 183 ? -54.246 -2.008 53.835 1.00 77.38 183 SER A O 1
ATOM 1505 N N . LEU A 1 184 ? -52.044 -2.287 53.484 1.00 74.44 184 LEU A N 1
ATOM 1506 C CA . LEU A 1 184 ? -52.042 -3.755 53.532 1.00 74.44 184 LEU A CA 1
ATOM 1507 C C . LEU A 1 184 ? -51.910 -4.310 54.962 1.00 74.44 184 LEU A C 1
ATOM 1509 O O . LEU A 1 184 ? -52.222 -5.473 55.185 1.00 74.44 184 LEU A O 1
ATOM 1513 N N . ILE A 1 185 ? -51.425 -3.511 55.920 1.00 67.19 185 ILE A N 1
ATOM 1514 C CA . ILE A 1 185 ? -51.305 -3.896 57.339 1.00 67.19 185 ILE A CA 1
ATOM 1515 C C . ILE A 1 185 ? -52.623 -3.652 58.091 1.00 67.19 185 ILE A C 1
ATOM 1517 O O . ILE A 1 185 ? -52.943 -4.409 58.999 1.00 67.19 185 ILE A O 1
ATOM 1521 N N . ASP A 1 186 ? -53.407 -2.646 57.691 1.00 60.19 186 ASP A N 1
ATOM 1522 C CA . ASP A 1 186 ? -54.751 -2.388 58.241 1.00 60.19 186 ASP A CA 1
ATOM 1523 C C . ASP A 1 186 ? -55.818 -3.409 57.772 1.00 60.19 186 ASP A C 1
ATOM 1525 O O . ASP A 1 186 ? -56.957 -3.359 58.233 1.00 60.19 186 ASP A O 1
ATOM 1529 N N . GLU A 1 187 ? -55.477 -4.332 56.861 1.00 56.25 187 GLU A N 1
ATOM 1530 C CA . GLU A 1 187 ? -56.418 -5.286 56.246 1.00 56.25 187 GLU A CA 1
ATOM 1531 C C . GLU A 1 187 ? -56.471 -6.680 56.913 1.00 56.25 187 GLU A C 1
ATOM 1533 O O . GLU A 1 187 ? -57.229 -7.531 56.449 1.00 56.25 187 GLU A O 1
ATOM 1538 N N . ASP A 1 188 ? -55.741 -6.917 58.012 1.00 49.72 188 ASP A N 1
ATOM 1539 C CA . ASP A 1 188 ? -55.816 -8.171 58.789 1.00 49.72 188 ASP A CA 1
ATOM 1540 C C . ASP A 1 188 ? -56.390 -7.890 60.204 1.00 49.72 188 ASP A C 1
ATOM 1542 O O . ASP A 1 188 ? -55.674 -7.340 61.049 1.00 49.72 188 ASP A O 1
ATOM 1546 N N . PRO A 1 189 ? -57.690 -8.171 60.460 1.00 56.72 189 PRO A N 1
ATOM 1547 C CA . PRO A 1 189 ? -58.339 -7.960 61.758 1.00 56.72 189 PRO A CA 1
ATOM 1548 C C . PRO A 1 189 ? -57.980 -8.999 62.831 1.00 56.72 189 PRO A C 1
ATOM 1550 O O . PRO A 1 189 ? -57.754 -10.183 62.494 1.00 56.72 189 PRO A O 1
#

Secondary structure (DSSP, 8-state):
-HHHHHHHHHHHHHHHHHHHHHHHHHHHTT----HHHHHHHHHHHHHHHHHHHHHHHHHHHHHHHHHGGGGGSTTTHHHHHHHHHHHHHHHHHHHHHIIIIIIS---HHHHHHH--THHHHHHHHHHHHHHHHHHHHHHHHHHHHHHHHHHHHHHHHHHHHHHHHHHHT-HHHHHHHHHHHHHHHTT--

pLDDT: mean 88.79, std 8.5, range [49.72, 97.31]

Sequence (189 aa):
MKLLIKEILKALLIGVAIFIVSLIIYFVNGWEFTFQELAKDFWETIIFSTIIYLCNAASFIILMRKYDKELFTRKYIGYGIVGNIVASIIGIFLARLVLRVLIYKVSFGTFLSDETPREYYISFLIAMVVAILFYAAYYYKFYKEKQVKEQKIIAGSASARFDALKNQLDPHFLFNSLNVLTSLIDEDP